Protein AF-A0A8T2TTD5-F1 (afdb_monomer)

Structure (mmCIF, N/CA/C/O backbone):
data_AF-A0A8T2TTD5-F1
#
_entry.id   AF-A0A8T2TTD5-F1
#
loop_
_atom_site.group_PDB
_atom_site.id
_atom_site.type_symbol
_atom_site.label_atom_id
_atom_site.label_alt_id
_atom_site.label_comp_id
_atom_site.label_asym_id
_atom_site.label_entity_id
_atom_site.label_seq_id
_atom_site.pdbx_PDB_ins_code
_atom_site.Cartn_x
_atom_site.Cartn_y
_atom_site.Cartn_z
_atom_site.occupancy
_atom_site.B_iso_or_equiv
_atom_site.auth_seq_id
_atom_site.auth_comp_id
_atom_site.auth_asym_id
_atom_site.auth_atom_id
_atom_site.pdbx_PDB_model_num
ATOM 1 N N . MET A 1 1 ? 26.664 23.838 -55.004 1.00 58.12 1 MET A N 1
ATOM 2 C CA . MET A 1 1 ? 27.046 22.786 -54.034 1.00 58.12 1 MET A CA 1
ATOM 3 C C . MET A 1 1 ? 27.111 23.307 -52.594 1.00 58.12 1 MET A C 1
ATOM 5 O O . MET A 1 1 ? 26.442 22.737 -51.748 1.00 58.12 1 MET A O 1
ATOM 9 N N . GLN A 1 2 ? 27.776 24.437 -52.315 1.00 71.19 2 GLN A N 1
ATOM 10 C CA . GLN A 1 2 ? 27.990 24.956 -50.945 1.00 71.19 2 GLN A CA 1
ATOM 11 C C . GLN A 1 2 ? 26.720 25.299 -50.128 1.00 71.19 2 GLN A C 1
ATOM 13 O O . GLN A 1 2 ? 26.685 25.076 -48.923 1.00 71.19 2 GLN A O 1
ATOM 18 N N . LEU A 1 3 ? 25.645 25.805 -50.747 1.00 80.19 3 LEU A N 1
ATOM 19 C CA . LEU A 1 3 ? 24.421 26.180 -50.008 1.00 80.19 3 LEU A CA 1
ATOM 20 C C . LEU A 1 3 ? 23.662 24.982 -49.413 1.00 80.19 3 LEU A C 1
ATOM 22 O O . LEU A 1 3 ? 22.964 25.129 -48.408 1.00 80.19 3 LEU A O 1
ATOM 26 N N . GLN A 1 4 ? 23.786 23.804 -50.024 1.00 81.81 4 GLN A N 1
ATOM 27 C CA . GLN A 1 4 ? 23.085 22.603 -49.576 1.00 81.81 4 GLN A CA 1
ATOM 28 C C . GLN A 1 4 ? 23.794 21.981 -48.367 1.00 81.81 4 GLN A C 1
ATOM 30 O O . GLN A 1 4 ? 23.149 21.698 -47.362 1.00 81.81 4 GLN A O 1
ATOM 35 N N . GLU A 1 5 ? 25.128 21.948 -48.394 1.00 86.44 5 GLU A N 1
ATOM 36 C CA . GLU A 1 5 ? 25.964 21.547 -47.254 1.00 86.44 5 GLU A CA 1
ATOM 37 C C . GLU A 1 5 ? 25.763 22.449 -46.028 1.00 86.44 5 GLU A C 1
ATOM 39 O O . GLU A 1 5 ? 25.754 21.972 -44.890 1.00 86.44 5 GLU A O 1
ATOM 44 N N . ILE A 1 6 ? 25.561 23.754 -46.242 1.00 86.69 6 ILE A N 1
ATOM 45 C CA . ILE A 1 6 ? 25.253 24.697 -45.158 1.00 86.69 6 ILE A CA 1
ATOM 46 C C . ILE A 1 6 ? 23.883 24.377 -44.542 1.00 86.69 6 ILE A C 1
ATOM 48 O O . ILE A 1 6 ? 23.751 24.343 -43.318 1.00 86.69 6 ILE A O 1
ATOM 52 N N . ARG A 1 7 ? 22.865 24.083 -45.361 1.00 86.06 7 ARG A N 1
ATOM 53 C CA . ARG A 1 7 ? 21.519 23.726 -44.879 1.00 86.06 7 ARG A CA 1
ATOM 54 C C . ARG A 1 7 ? 21.519 22.413 -44.093 1.00 86.06 7 ARG A C 1
ATOM 56 O O . ARG A 1 7 ? 20.877 22.336 -43.042 1.00 86.06 7 ARG A O 1
ATOM 63 N N . ASP A 1 8 ? 22.267 21.419 -44.556 1.00 88.12 8 ASP A N 1
ATOM 64 C CA . ASP A 1 8 ? 22.377 20.122 -43.888 1.00 88.12 8 ASP A CA 1
ATOM 65 C C . ASP A 1 8 ? 23.143 20.232 -42.563 1.00 88.12 8 ASP A C 1
ATOM 67 O O . ASP A 1 8 ? 22.719 19.666 -41.551 1.00 88.12 8 ASP A O 1
ATOM 71 N N . ASN A 1 9 ? 24.191 21.062 -42.510 1.00 90.25 9 ASN A N 1
ATOM 72 C CA . ASN A 1 9 ? 24.877 21.392 -41.259 1.00 90.25 9 ASN A CA 1
ATOM 73 C C . ASN A 1 9 ? 23.958 22.099 -40.255 1.00 90.25 9 ASN A C 1
ATOM 75 O O . ASN A 1 9 ? 23.971 21.762 -39.070 1.00 90.25 9 ASN A O 1
ATOM 79 N N . ILE A 1 10 ? 23.132 23.048 -40.707 1.00 89.00 10 ILE A N 1
ATOM 80 C CA . ILE A 1 10 ? 22.156 23.730 -39.843 1.00 89.00 10 ILE A CA 1
ATOM 81 C C . ILE A 1 10 ? 21.144 22.721 -39.282 1.00 89.00 10 ILE A C 1
ATOM 83 O O . ILE A 1 10 ? 20.873 22.720 -38.080 1.00 89.00 10 ILE A O 1
ATOM 87 N N . LYS A 1 11 ? 20.621 21.818 -40.121 1.00 84.69 11 LYS A N 1
ATOM 88 C CA . LYS A 1 11 ? 19.654 20.793 -39.701 1.00 84.69 11 LYS A CA 1
ATOM 89 C C . LYS A 1 11 ? 20.267 19.794 -38.712 1.00 84.69 11 LYS A C 1
ATOM 91 O O . LYS A 1 11 ? 19.643 19.486 -37.698 1.00 84.69 11 LYS A O 1
ATOM 96 N N . SER A 1 12 ? 21.500 19.355 -38.963 1.00 88.44 12 SER A N 1
ATOM 97 C CA . SER A 1 12 ? 22.263 18.476 -38.068 1.00 88.44 12 SER A CA 1
ATOM 98 C C . SER A 1 12 ? 22.502 19.125 -36.699 1.00 88.44 12 SER A C 1
ATOM 100 O O . SER A 1 12 ? 22.202 18.532 -35.661 1.00 88.44 12 SER A O 1
ATOM 102 N N . ARG A 1 13 ? 22.937 20.393 -36.676 1.00 88.44 13 ARG A N 1
ATOM 103 C CA . ARG A 1 13 ? 23.145 21.147 -35.428 1.00 88.44 13 ARG A CA 1
ATOM 104 C C . ARG A 1 13 ? 21.848 21.353 -34.653 1.00 88.44 13 ARG A C 1
ATOM 106 O O . ARG A 1 13 ? 21.852 21.212 -33.435 1.00 88.44 13 ARG A O 1
ATOM 113 N N . ARG A 1 14 ? 20.730 21.610 -35.339 1.00 79.94 14 ARG A N 1
ATOM 114 C CA . ARG A 1 14 ? 19.413 21.736 -34.698 1.00 79.94 14 ARG A CA 1
ATOM 115 C C . ARG A 1 14 ? 18.964 20.427 -34.043 1.00 79.94 14 ARG A C 1
ATOM 117 O O . ARG A 1 14 ? 18.503 20.457 -32.907 1.00 79.94 14 ARG A O 1
ATOM 124 N N . ASN A 1 15 ? 19.157 19.287 -34.710 1.00 80.44 15 ASN A N 1
ATOM 125 C CA . ASN A 1 15 ? 18.875 17.973 -34.120 1.00 80.44 15 ASN A CA 1
ATOM 126 C C . ASN A 1 15 ? 19.772 17.677 -32.914 1.00 80.44 15 ASN A C 1
ATOM 128 O O . ASN A 1 15 ? 19.295 17.146 -31.916 1.00 80.44 15 ASN A O 1
ATOM 132 N N . LYS A 1 16 ? 21.055 18.054 -32.974 1.00 86.38 16 LYS A N 1
ATOM 133 C CA . LYS A 1 16 ? 21.976 17.887 -31.844 1.00 86.38 16 LYS A CA 1
ATOM 134 C C . LYS A 1 16 ? 21.561 18.734 -30.638 1.00 86.38 16 LYS A C 1
ATOM 136 O O . LYS A 1 16 ? 21.567 18.228 -29.525 1.00 86.38 16 LYS A O 1
ATOM 141 N N . ILE A 1 17 ? 21.164 19.990 -30.854 1.00 85.19 17 ILE A N 1
ATOM 142 C CA . ILE A 1 17 ? 20.646 20.859 -29.784 1.00 85.19 17 ILE A CA 1
ATOM 143 C C . ILE A 1 17 ? 19.376 20.260 -29.180 1.00 85.19 17 ILE A C 1
ATOM 145 O O . ILE A 1 17 ? 19.252 20.216 -27.964 1.00 85.19 17 ILE A O 1
ATOM 149 N N . PHE A 1 18 ? 18.462 19.755 -30.010 1.00 86.50 18 PHE A N 1
ATOM 150 C CA . PHE A 1 18 ? 17.244 19.108 -29.528 1.00 86.50 18 PHE A CA 1
ATOM 151 C C . PHE A 1 18 ? 17.550 17.887 -28.649 1.00 86.50 18 PHE A C 1
ATOM 153 O O . PHE A 1 18 ? 17.016 17.778 -27.550 1.00 86.50 18 PHE A O 1
ATOM 160 N N . LEU A 1 19 ? 18.461 17.014 -29.090 1.00 84.19 19 LEU A N 1
ATOM 161 C CA . LEU A 1 19 ? 18.892 15.851 -28.310 1.00 84.19 19 LEU A CA 1
ATOM 162 C C . LEU A 1 19 ? 19.528 16.256 -26.975 1.00 84.19 19 LEU A C 1
ATOM 164 O O . LEU A 1 19 ? 19.190 15.681 -25.948 1.00 84.19 19 LEU A O 1
ATOM 168 N N . LEU A 1 20 ? 20.393 17.273 -26.976 1.00 80.88 20 LEU A N 1
ATOM 169 C CA . LEU A 1 20 ? 21.026 17.776 -25.753 1.00 80.88 20 LEU A CA 1
ATOM 170 C C . LEU A 1 20 ? 20.013 18.430 -24.799 1.00 80.88 20 LEU A C 1
ATOM 172 O O . LEU A 1 20 ? 20.108 18.254 -23.589 1.00 80.88 20 LEU A O 1
ATOM 176 N N . MET A 1 21 ? 19.020 19.153 -25.321 1.00 70.12 21 MET A N 1
ATOM 177 C CA . MET A 1 21 ? 17.935 19.730 -24.516 1.00 70.12 21 MET A CA 1
ATOM 178 C C . MET A 1 21 ? 17.066 18.643 -23.873 1.00 70.12 21 MET A C 1
ATOM 180 O O . MET A 1 21 ? 16.704 18.751 -22.701 1.00 70.12 21 MET A O 1
ATOM 184 N N . GLU A 1 22 ? 16.773 17.576 -24.614 1.00 79.62 22 GLU A N 1
ATOM 185 C CA . GLU A 1 22 ? 16.025 16.423 -24.111 1.00 79.62 22 GLU A CA 1
ATOM 186 C C . GLU A 1 22 ? 16.832 15.627 -23.068 1.00 79.62 22 GLU A C 1
ATOM 188 O O . GLU A 1 22 ? 16.289 15.155 -22.068 1.00 79.62 22 GLU A O 1
ATOM 193 N N . GLU A 1 23 ? 18.150 15.531 -23.240 1.00 86.50 23 GLU A N 1
ATOM 194 C CA . GLU A 1 23 ? 19.053 14.914 -22.266 1.00 86.50 23 GLU A CA 1
ATOM 195 C C . GLU A 1 23 ? 19.124 15.722 -20.961 1.00 86.50 23 GLU A C 1
ATOM 197 O O . GLU A 1 23 ? 18.966 15.158 -19.878 1.00 86.50 23 GLU A O 1
ATOM 202 N N . VAL A 1 24 ? 19.246 17.053 -21.040 1.00 80.38 24 VAL A N 1
ATOM 203 C CA . VAL A 1 24 ? 19.190 17.943 -19.864 1.00 80.38 24 VAL A CA 1
ATOM 204 C C . VAL A 1 24 ? 17.847 17.827 -19.148 1.00 80.38 24 VAL A C 1
ATOM 206 O O . VAL A 1 24 ? 17.798 17.810 -17.916 1.00 80.38 24 VAL A O 1
ATOM 209 N N . ARG A 1 25 ? 16.749 17.702 -19.898 1.00 78.12 25 ARG A N 1
ATOM 210 C CA . ARG A 1 25 ? 15.429 17.454 -19.319 1.00 78.12 25 ARG A CA 1
ATOM 211 C C . ARG A 1 25 ? 15.394 16.136 -18.543 1.00 78.12 25 ARG A C 1
ATOM 213 O O . ARG A 1 25 ? 14.952 16.133 -17.394 1.00 78.12 25 ARG A O 1
ATOM 220 N N . ARG A 1 26 ? 15.893 15.037 -19.123 1.00 82.62 26 ARG A N 1
ATOM 221 C CA . ARG A 1 26 ? 15.989 13.735 -18.434 1.00 82.62 26 ARG A CA 1
ATOM 222 C C . ARG A 1 26 ? 16.841 13.818 -17.172 1.00 82.62 26 ARG A C 1
ATOM 224 O O . ARG A 1 26 ? 16.418 13.325 -16.131 1.00 82.62 26 ARG A O 1
ATOM 231 N N . LEU A 1 27 ? 17.994 14.481 -17.240 1.00 78.88 27 LEU A N 1
ATOM 232 C CA . LEU A 1 27 ? 18.883 14.669 -16.091 1.00 78.88 27 LEU A CA 1
ATOM 233 C C . LEU A 1 27 ? 18.227 15.500 -14.984 1.00 78.88 27 LEU A C 1
ATOM 235 O O . LEU A 1 27 ? 18.377 15.172 -13.813 1.00 78.88 27 LEU A O 1
ATOM 239 N N . ARG A 1 28 ? 17.440 16.528 -15.322 1.00 73.25 28 ARG A N 1
ATOM 240 C CA . ARG A 1 28 ? 16.692 17.325 -14.336 1.00 73.25 28 ARG A CA 1
ATOM 241 C C . ARG A 1 28 ? 15.604 16.505 -13.639 1.00 73.25 28 ARG A C 1
ATOM 243 O O . ARG A 1 28 ? 15.405 16.658 -12.436 1.00 73.25 28 ARG A O 1
ATOM 250 N N . ILE A 1 29 ? 14.925 15.621 -14.370 1.00 71.38 29 ILE A N 1
ATOM 251 C CA . ILE A 1 29 ? 13.958 14.681 -13.785 1.00 71.38 29 ILE A CA 1
ATOM 252 C C . ILE A 1 29 ? 14.684 13.702 -12.854 1.00 71.38 29 ILE A C 1
ATOM 254 O O . ILE A 1 29 ? 14.263 13.526 -11.715 1.00 71.38 29 ILE A O 1
ATOM 258 N N . GLN A 1 30 ? 15.814 13.135 -13.288 1.00 76.00 30 GLN A N 1
ATOM 259 C CA . GLN A 1 30 ? 16.641 12.260 -12.450 1.00 76.00 30 GLN A CA 1
ATOM 260 C C . GLN A 1 30 ? 17.160 12.974 -11.200 1.00 76.00 30 GLN A C 1
ATOM 262 O O . GLN A 1 30 ? 17.152 12.388 -10.125 1.00 76.00 30 GLN A O 1
ATOM 267 N N . GLN A 1 31 ? 17.557 14.242 -11.311 1.00 76.62 31 GLN A N 1
ATOM 268 C CA . GLN A 1 31 ? 17.989 15.048 -10.175 1.00 76.62 31 GLN A CA 1
ATOM 269 C C . GLN A 1 31 ? 16.842 15.268 -9.186 1.00 76.62 31 GLN A C 1
ATOM 271 O O . GLN A 1 31 ? 17.042 15.063 -7.999 1.00 76.62 31 GLN A O 1
ATOM 276 N N . ARG A 1 32 ? 15.632 15.613 -9.650 1.00 70.31 32 ARG A N 1
ATOM 277 C CA . ARG A 1 32 ? 14.456 15.777 -8.774 1.00 70.31 32 ARG A CA 1
ATOM 278 C C . ARG A 1 32 ? 14.065 14.473 -8.077 1.00 70.31 32 ARG A C 1
ATOM 280 O O . ARG A 1 32 ? 13.755 14.496 -6.891 1.00 70.31 32 ARG A O 1
ATOM 287 N N . LEU A 1 33 ? 14.098 13.350 -8.795 1.00 72.19 33 LEU A N 1
ATOM 288 C CA . LEU A 1 33 ? 13.832 12.032 -8.214 1.00 72.19 33 LEU A CA 1
ATOM 289 C C . LEU A 1 33 ? 14.891 11.672 -7.169 1.00 72.19 33 LEU A C 1
ATOM 291 O O . LEU A 1 33 ? 14.537 11.314 -6.053 1.00 72.19 33 LEU A O 1
ATOM 295 N N . LYS A 1 34 ? 16.173 11.866 -7.489 1.00 75.38 34 LYS A N 1
ATOM 296 C CA . LYS A 1 34 ? 17.283 11.555 -6.587 1.00 75.38 34 LYS A CA 1
ATOM 297 C C . LYS A 1 34 ? 17.349 12.483 -5.372 1.00 75.38 34 LYS A C 1
ATOM 299 O O . LYS A 1 34 ? 17.663 12.015 -4.288 1.00 75.38 34 LYS A O 1
ATOM 304 N N . SER A 1 35 ? 17.030 13.770 -5.521 1.00 67.50 35 SER A N 1
ATOM 305 C CA . SER A 1 35 ? 16.915 14.710 -4.397 1.00 67.50 35 SER A CA 1
ATOM 306 C C . SER A 1 35 ? 15.778 14.317 -3.459 1.00 67.50 35 SER A C 1
ATOM 308 O O . SER A 1 35 ? 15.969 14.336 -2.252 1.00 67.50 35 SER A O 1
ATOM 310 N N . ARG A 1 36 ? 14.637 13.874 -4.003 1.00 65.56 36 ARG A N 1
ATOM 311 C CA . ARG A 1 36 ? 13.521 13.357 -3.201 1.00 65.56 36 ARG A CA 1
ATOM 312 C C . ARG A 1 36 ? 13.869 12.034 -2.513 1.00 65.56 36 ARG A C 1
ATOM 314 O O . ARG A 1 36 ? 13.507 11.840 -1.365 1.00 65.56 36 ARG A O 1
ATOM 321 N N . GLU A 1 37 ? 14.600 11.144 -3.182 1.00 62.81 37 GLU A N 1
ATOM 322 C CA . GLU A 1 37 ? 15.150 9.925 -2.569 1.00 62.81 37 GLU A CA 1
ATOM 323 C C . GLU A 1 37 ? 16.185 10.238 -1.478 1.00 62.81 37 GLU A C 1
ATOM 325 O O . GLU A 1 37 ? 16.261 9.509 -0.498 1.00 62.81 37 GLU A O 1
ATOM 330 N N . GLN A 1 38 ? 16.975 11.308 -1.620 1.00 52.62 38 GLN A N 1
ATOM 331 C CA . GLN A 1 38 ? 17.925 11.763 -0.597 1.00 52.62 38 GLN A CA 1
ATOM 332 C C . GLN A 1 38 ? 17.239 12.418 0.603 1.00 52.62 38 GLN A C 1
ATOM 334 O O . GLN A 1 38 ? 17.691 12.217 1.723 1.00 52.62 38 GLN A O 1
ATOM 339 N N . GLU A 1 39 ? 16.150 13.159 0.391 1.00 53.75 39 GLU A N 1
ATOM 340 C CA . GLU A 1 39 ? 15.300 13.654 1.481 1.00 53.75 39 GLU A CA 1
ATOM 341 C C . GLU A 1 39 ? 14.649 12.497 2.248 1.00 53.75 39 GLU A C 1
ATOM 343 O O . GLU A 1 39 ? 14.606 12.542 3.468 1.00 53.75 39 GLU A O 1
ATOM 348 N N . ILE A 1 40 ? 14.233 11.432 1.553 1.00 52.72 40 ILE A N 1
ATOM 349 C CA . ILE A 1 40 ? 13.680 10.220 2.179 1.00 52.72 40 ILE A CA 1
ATOM 350 C C . ILE A 1 40 ? 14.776 9.407 2.896 1.00 52.72 40 ILE A C 1
ATOM 352 O O . ILE A 1 40 ? 14.547 8.901 3.984 1.00 52.72 40 ILE A O 1
ATOM 356 N N . LYS A 1 41 ? 15.990 9.313 2.335 1.00 45.16 41 LYS A N 1
ATOM 357 C CA . LYS A 1 41 ? 17.115 8.589 2.959 1.00 45.16 41 LYS A CA 1
ATOM 358 C C . LYS A 1 41 ? 17.688 9.255 4.207 1.00 45.16 41 LYS A C 1
ATOM 360 O O . LYS A 1 41 ? 18.274 8.560 5.019 1.00 45.16 41 LYS A O 1
ATOM 365 N N . ASN A 1 42 ? 17.557 10.571 4.358 1.00 41.09 42 ASN A N 1
ATOM 366 C CA . ASN A 1 42 ? 18.046 11.250 5.561 1.00 41.09 42 ASN A CA 1
ATOM 367 C C . ASN A 1 42 ? 17.125 11.047 6.783 1.00 41.09 42 ASN A C 1
ATOM 369 O O . ASN A 1 42 ? 17.551 11.385 7.885 1.00 41.09 42 ASN A O 1
ATOM 373 N N . ASP A 1 43 ? 15.910 10.511 6.596 1.00 40.66 43 ASP A N 1
ATOM 374 C CA . ASP A 1 43 ? 14.973 10.176 7.683 1.00 40.66 43 ASP A CA 1
ATOM 375 C C . ASP A 1 43 ? 14.945 8.672 8.030 1.00 40.66 43 ASP A C 1
ATOM 377 O O . ASP A 1 43 ? 14.516 8.325 9.126 1.00 40.66 43 ASP A O 1
ATOM 381 N N . ASP A 1 44 ? 15.451 7.789 7.161 1.00 38.91 44 ASP A N 1
ATOM 382 C CA . ASP A 1 44 ? 15.392 6.329 7.330 1.00 38.91 44 ASP A CA 1
ATOM 383 C C . ASP A 1 44 ? 16.735 5.667 6.947 1.00 38.91 44 ASP A C 1
ATOM 385 O O . ASP A 1 44 ? 16.871 5.037 5.894 1.00 38.91 44 ASP A O 1
ATOM 389 N N . ASP A 1 45 ? 17.752 5.799 7.803 1.00 35.34 45 ASP A N 1
ATOM 390 C CA . ASP A 1 45 ? 18.891 4.871 7.810 1.00 35.34 45 ASP A CA 1
ATOM 391 C C . ASP A 1 45 ? 18.487 3.619 8.610 1.00 35.34 45 ASP A C 1
ATOM 393 O O . ASP A 1 45 ? 18.732 3.529 9.810 1.00 35.34 45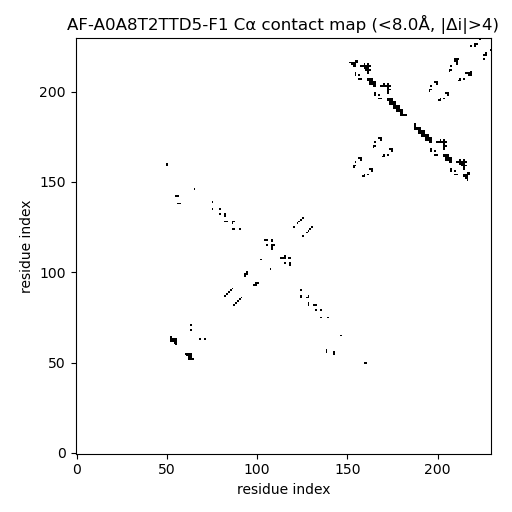 ASP A O 1
ATOM 397 N N . ASP A 1 46 ? 17.791 2.691 7.951 1.00 34.59 46 ASP A N 1
ATOM 398 C CA . ASP A 1 46 ? 18.091 1.253 7.979 1.00 34.59 46 ASP A CA 1
ATOM 399 C C . ASP A 1 46 ? 17.104 0.468 7.088 1.00 34.59 46 ASP A C 1
ATOM 401 O O . ASP A 1 46 ? 15.891 0.662 7.112 1.00 34.59 46 ASP A O 1
ATOM 405 N N . ASP A 1 47 ? 17.683 -0.485 6.359 1.00 33.22 47 ASP A N 1
ATOM 406 C CA . ASP A 1 47 ? 17.090 -1.604 5.617 1.00 33.22 47 ASP A CA 1
ATOM 407 C C . ASP A 1 47 ? 16.908 -1.473 4.088 1.00 33.22 47 ASP A C 1
ATOM 409 O O . ASP A 1 47 ? 16.049 -0.793 3.518 1.00 33.22 47 ASP A O 1
ATOM 413 N N . GLU A 1 48 ? 17.777 -2.211 3.396 1.00 38.47 48 GLU A N 1
ATOM 414 C CA . GLU A 1 48 ? 17.785 -2.417 1.960 1.00 38.47 48 GLU A CA 1
ATOM 415 C C . GLU A 1 48 ? 16.767 -3.503 1.578 1.00 38.47 48 GLU A C 1
ATOM 417 O O . GLU A 1 48 ? 16.820 -4.622 2.073 1.00 38.47 48 GLU A O 1
ATOM 422 N N . ASN A 1 49 ? 15.944 -3.230 0.562 1.00 44.59 49 ASN A N 1
ATOM 423 C CA . ASN A 1 49 ? 15.028 -4.183 -0.081 1.00 44.59 49 ASN A CA 1
ATOM 424 C C . ASN A 1 49 ? 13.808 -4.625 0.737 1.00 44.59 49 ASN A C 1
ATOM 426 O O . ASN A 1 49 ? 13.611 -5.815 0.939 1.00 44.59 49 ASN A O 1
ATOM 430 N N . GLU A 1 50 ? 12.855 -3.730 0.970 1.00 37.56 50 GLU A N 1
ATOM 431 C CA . GLU A 1 50 ? 11.452 -4.089 0.767 1.00 37.56 50 GLU A CA 1
ATOM 432 C C . GLU A 1 50 ? 10.587 -2.842 0.597 1.00 37.56 50 GLU A C 1
ATOM 434 O O . GLU A 1 50 ? 10.976 -1.726 0.916 1.00 37.56 50 GLU A O 1
ATOM 439 N N . MET A 1 51 ? 9.447 -3.058 -0.051 1.00 43.16 51 MET A N 1
ATOM 440 C CA . MET A 1 51 ? 8.322 -2.142 -0.246 1.00 43.16 51 MET A CA 1
ATOM 441 C C . MET A 1 51 ? 8.234 -1.030 0.823 1.00 43.16 51 MET A C 1
ATOM 443 O O . MET A 1 51 ? 8.311 -1.376 1.997 1.00 43.16 51 MET A O 1
ATOM 447 N N . PRO A 1 52 ? 7.964 0.249 0.472 1.00 43.97 52 PRO A N 1
ATOM 448 C CA . PRO A 1 52 ? 7.736 1.284 1.481 1.00 43.97 52 PRO A CA 1
ATOM 449 C C . PRO A 1 52 ? 6.626 0.821 2.431 1.00 43.97 52 PRO A C 1
ATOM 451 O O . PRO A 1 52 ? 5.470 0.645 2.026 1.00 43.97 52 PRO A O 1
ATOM 454 N N . SER A 1 53 ? 7.025 0.531 3.664 1.00 42.28 53 SER A N 1
ATOM 455 C CA . SER A 1 53 ? 6.176 0.106 4.760 1.00 42.28 53 SER A CA 1
ATOM 456 C C . SER A 1 53 ? 5.493 1.352 5.310 1.00 42.28 53 SER A C 1
ATOM 458 O O . SER A 1 53 ? 6.131 2.338 5.663 1.00 42.28 53 SER A O 1
ATOM 460 N N . PHE A 1 54 ? 4.162 1.352 5.319 1.00 53.69 54 PHE A N 1
ATOM 461 C CA . PHE A 1 54 ? 3.420 2.469 5.891 1.00 53.69 54 PHE A CA 1
ATOM 462 C C . PHE A 1 54 ? 3.408 2.295 7.408 1.00 53.69 54 PHE A C 1
ATOM 464 O O . PHE A 1 54 ? 2.985 1.227 7.873 1.00 53.69 54 PHE A O 1
ATOM 471 N N . PRO A 1 55 ? 3.849 3.300 8.186 1.00 52.03 55 PRO A N 1
ATOM 472 C CA . PRO A 1 55 ? 3.681 3.258 9.626 1.00 52.03 55 PRO A CA 1
ATOM 473 C C . PRO A 1 55 ? 2.178 3.254 9.925 1.00 52.03 55 PRO A C 1
ATOM 475 O O . PRO A 1 55 ? 1.422 4.078 9.403 1.00 52.03 55 PRO A O 1
ATOM 478 N N . SER A 1 56 ? 1.724 2.287 10.720 1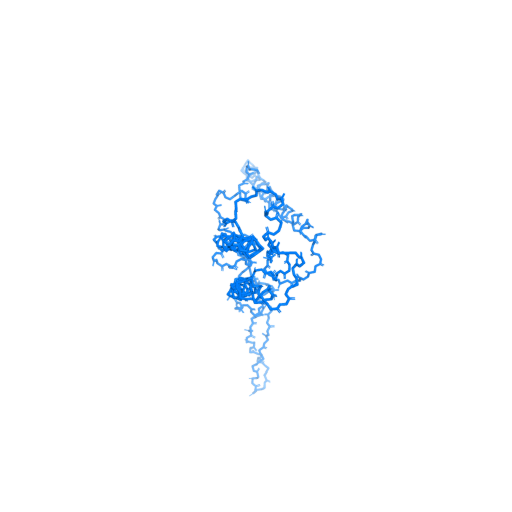.00 51.94 56 SER A N 1
ATOM 479 C CA . SER A 1 56 ? 0.354 2.274 11.228 1.00 51.94 56 SER A CA 1
ATOM 480 C C . SER A 1 56 ? 0.126 3.510 12.094 1.00 51.94 56 SER A C 1
ATOM 482 O O . SER A 1 56 ? 0.996 3.897 12.874 1.00 51.94 56 SER A O 1
ATOM 484 N N . PHE A 1 57 ? -1.058 4.114 12.004 1.00 53.62 57 PHE A N 1
ATOM 485 C CA . PHE A 1 57 ? -1.406 5.273 12.837 1.00 53.62 57 PHE A CA 1
ATOM 486 C C . PHE A 1 57 ? -1.633 4.885 14.304 1.00 53.62 57 PHE A C 1
ATOM 488 O O . PHE A 1 57 ? -1.709 5.749 15.177 1.00 53.62 57 PHE A O 1
ATOM 495 N N . ILE A 1 58 ? -1.733 3.583 14.580 1.00 56.53 58 ILE A N 1
ATOM 496 C CA . ILE A 1 58 ? -1.845 3.046 15.928 1.00 56.53 58 ILE A CA 1
ATOM 497 C C . ILE A 1 58 ? -0.434 2.840 16.503 1.00 56.53 58 ILE A C 1
ATOM 499 O O . ILE A 1 58 ? 0.339 2.056 15.941 1.00 56.53 58 ILE A O 1
ATOM 503 N N . PRO A 1 59 ? -0.080 3.502 17.620 1.00 48.66 59 PRO A N 1
ATOM 504 C CA . PRO A 1 59 ? 1.178 3.228 18.305 1.00 48.66 59 PRO A CA 1
ATOM 505 C C . PRO A 1 59 ? 1.218 1.745 18.717 1.00 48.66 59 PRO A C 1
ATOM 507 O O . PRO A 1 59 ? 0.218 1.232 19.212 1.00 48.66 59 PRO A O 1
ATOM 510 N N . PHE A 1 60 ? 2.365 1.080 18.517 1.00 50.25 60 PHE A N 1
ATOM 511 C CA . PHE A 1 60 ? 2.665 -0.346 18.790 1.00 50.25 60 PHE A CA 1
ATOM 512 C C . PHE A 1 60 ? 2.308 -1.425 17.748 1.00 50.25 60 PHE A C 1
ATOM 514 O O . PHE A 1 60 ? 2.665 -2.583 17.981 1.00 50.25 60 PHE A O 1
ATOM 521 N N . LEU A 1 61 ? 1.681 -1.126 16.606 1.00 53.81 61 LEU A N 1
ATOM 522 C CA . LEU A 1 61 ? 1.399 -2.169 15.602 1.00 53.81 61 LEU A CA 1
ATOM 523 C C . LEU A 1 61 ? 2.497 -2.293 14.524 1.00 53.81 61 LEU A C 1
ATOM 525 O O . LEU A 1 61 ? 3.093 -1.291 14.131 1.00 53.81 61 LEU A O 1
ATOM 529 N N . PRO A 1 62 ? 2.808 -3.527 14.067 1.00 53.28 62 PRO A N 1
ATOM 530 C CA . PRO A 1 62 ? 3.785 -3.761 13.010 1.00 53.28 62 PRO A CA 1
ATOM 531 C C . PRO A 1 62 ? 3.314 -3.172 11.671 1.00 53.28 62 PRO A C 1
ATOM 533 O O . PRO A 1 62 ? 2.104 -3.087 11.430 1.00 53.28 62 PRO A O 1
ATOM 536 N N . PRO A 1 63 ? 4.252 -2.806 10.778 1.00 54.81 63 PRO A N 1
ATOM 537 C CA . PRO A 1 63 ? 3.936 -2.165 9.508 1.00 54.81 63 PRO A CA 1
ATOM 538 C C . PRO A 1 63 ? 2.953 -2.999 8.679 1.00 54.81 63 PRO A C 1
ATOM 540 O O . PRO A 1 63 ? 3.130 -4.208 8.480 1.00 54.81 63 PRO A O 1
ATOM 543 N N . LEU A 1 64 ? 1.897 -2.341 8.190 1.00 55.16 64 LEU A N 1
ATOM 544 C CA . LEU A 1 64 ? 0.864 -2.991 7.390 1.00 55.16 64 LEU A CA 1
ATOM 545 C C . LEU A 1 64 ? 1.439 -3.406 6.030 1.00 55.16 64 LEU A C 1
ATOM 547 O O . LEU A 1 64 ? 1.751 -2.578 5.175 1.00 55.16 64 LEU A O 1
ATOM 551 N N . SER A 1 65 ? 1.504 -4.716 5.810 1.00 56.44 65 SER A N 1
ATOM 552 C CA . SER A 1 65 ? 1.772 -5.343 4.520 1.00 56.44 65 SER A CA 1
ATOM 553 C C . SER A 1 65 ? 0.506 -6.052 4.040 1.00 56.44 65 SER A C 1
ATOM 555 O O . SER A 1 65 ? -0.277 -6.580 4.832 1.00 56.44 65 SER A O 1
ATOM 557 N N . THR A 1 66 ? 0.298 -6.123 2.724 1.00 57.28 66 THR A N 1
ATOM 558 C CA . THR A 1 66 ? -0.831 -6.860 2.125 1.00 57.28 66 THR A CA 1
ATOM 559 C C . THR A 1 66 ? -0.844 -8.339 2.536 1.00 57.28 66 THR A C 1
ATOM 561 O O . THR A 1 66 ? -1.899 -8.966 2.544 1.00 57.28 66 THR A O 1
ATOM 564 N N . ALA A 1 67 ? 0.309 -8.892 2.931 1.00 63.03 67 ALA A N 1
ATOM 565 C CA . ALA A 1 67 ? 0.418 -10.251 3.460 1.00 63.03 67 ALA A CA 1
ATOM 566 C C . ALA A 1 67 ? -0.038 -10.379 4.930 1.00 63.03 67 ALA A C 1
ATOM 568 O O . ALA A 1 67 ? -0.507 -11.442 5.335 1.00 63.03 67 ALA A O 1
ATOM 569 N N . THR A 1 68 ? 0.056 -9.310 5.726 1.00 66.56 68 THR A N 1
ATOM 570 C CA . THR A 1 68 ? -0.217 -9.317 7.176 1.00 66.56 68 THR A CA 1
ATOM 571 C C . THR A 1 68 ? -1.581 -8.731 7.547 1.00 66.56 68 THR A C 1
ATOM 573 O O . THR A 1 68 ? -1.991 -8.814 8.703 1.00 66.56 68 THR A O 1
ATOM 576 N N . LEU A 1 69 ? -2.359 -8.236 6.576 1.00 71.75 69 LEU A N 1
ATOM 577 C CA . LEU A 1 69 ? -3.684 -7.640 6.805 1.00 71.75 69 LEU A CA 1
ATOM 578 C C . LEU A 1 69 ? -4.660 -8.584 7.529 1.00 71.75 69 LEU A C 1
ATOM 580 O O . LEU A 1 69 ? -5.438 -8.160 8.383 1.00 71.75 69 LEU A O 1
ATOM 584 N N . ARG A 1 70 ? -4.596 -9.889 7.236 1.00 76.00 70 ARG A N 1
ATOM 585 C CA . ARG A 1 70 ? -5.431 -10.890 7.918 1.00 76.00 70 ARG A CA 1
ATOM 586 C C . ARG A 1 70 ? -5.036 -11.063 9.387 1.00 76.00 70 ARG A C 1
ATOM 588 O O . ARG A 1 70 ? -5.920 -11.182 10.229 1.00 76.00 70 ARG A O 1
ATOM 595 N N . GLN A 1 71 ? -3.737 -11.053 9.690 1.00 76.38 71 GLN A N 1
ATOM 596 C CA . GLN A 1 71 ? -3.225 -11.135 11.064 1.00 76.38 71 GLN A CA 1
ATOM 597 C C . GLN A 1 71 ? -3.577 -9.872 11.858 1.00 76.38 71 GLN A C 1
ATOM 599 O O . GLN A 1 71 ? -3.997 -9.954 13.012 1.00 76.38 71 GLN A O 1
ATOM 604 N N . TYR A 1 72 ? -3.501 -8.716 11.204 1.00 76.62 72 TYR A N 1
ATOM 605 C 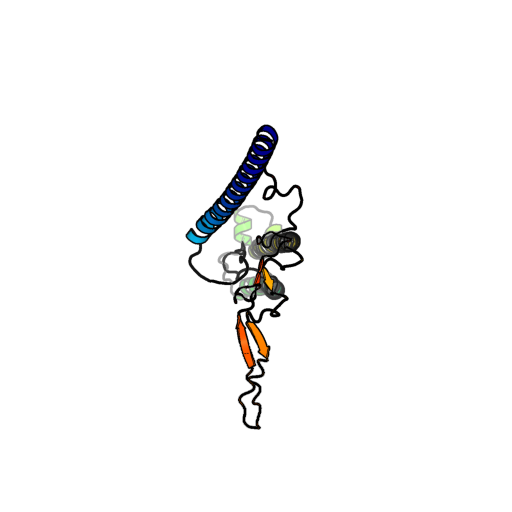CA . TYR A 1 72 ? -3.913 -7.439 11.767 1.00 76.62 72 TYR A CA 1
ATOM 606 C C . TYR A 1 72 ? -5.399 -7.439 12.167 1.00 76.62 72 TYR A C 1
ATOM 608 O O . TYR A 1 72 ? -5.734 -7.144 13.313 1.00 76.62 72 TYR A O 1
ATOM 616 N N . TYR A 1 73 ? -6.289 -7.895 11.273 1.00 80.69 73 TYR A N 1
ATOM 617 C CA . TYR A 1 73 ? -7.719 -8.046 11.573 1.00 80.69 73 TYR A CA 1
ATOM 618 C C . TYR A 1 73 ? -7.958 -8.954 12.786 1.00 80.69 73 TYR A C 1
ATOM 620 O O . TYR A 1 73 ? -8.738 -8.614 13.676 1.00 80.69 73 TYR A O 1
ATOM 628 N N . THR A 1 74 ? -7.270 -10.100 12.845 1.00 84.25 74 THR A N 1
ATOM 629 C CA . THR A 1 74 ? -7.413 -11.030 13.973 1.00 84.25 74 THR A CA 1
ATOM 630 C C . THR A 1 74 ? -6.936 -10.424 15.288 1.00 84.25 74 THR A C 1
ATOM 632 O O . THR A 1 74 ? -7.576 -10.648 16.314 1.00 84.25 74 THR A O 1
ATOM 635 N N . PHE A 1 75 ? -5.874 -9.616 15.265 1.00 84.25 75 PHE A N 1
ATOM 636 C CA . PHE A 1 75 ? -5.365 -8.941 16.453 1.00 84.25 75 PHE A CA 1
ATOM 637 C C . PHE A 1 75 ? -6.345 -7.871 16.953 1.00 84.25 75 PHE A C 1
ATOM 639 O O . PHE A 1 75 ? -6.763 -7.937 18.107 1.00 84.25 75 PHE A O 1
ATOM 646 N N . CYS A 1 76 ? -6.805 -6.958 16.088 1.00 82.25 76 CYS A N 1
ATOM 647 C CA . CYS A 1 76 ? -7.790 -5.933 16.458 1.00 82.25 76 CYS A CA 1
ATOM 648 C C . CYS A 1 76 ? -9.095 -6.548 16.977 1.00 82.25 76 CYS A C 1
ATOM 650 O O . CYS A 1 76 ? -9.620 -6.110 17.998 1.00 82.25 76 CYS A O 1
ATOM 652 N N . PHE A 1 77 ? -9.592 -7.601 16.320 1.00 86.25 77 PHE A N 1
ATOM 653 C CA . PHE A 1 77 ? -10.780 -8.316 16.779 1.00 86.25 77 PHE A CA 1
ATOM 654 C C . PHE A 1 77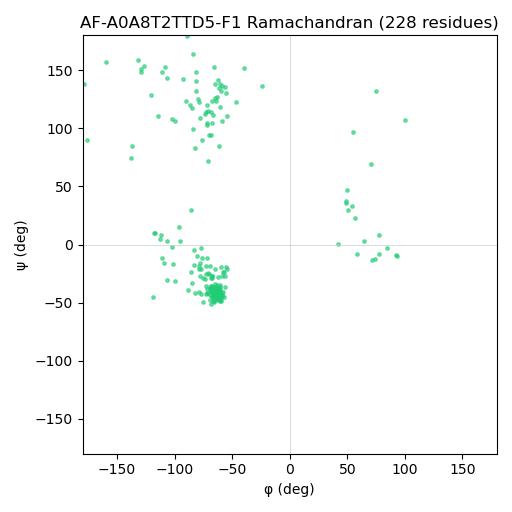 ? -10.556 -8.963 18.152 1.00 86.25 77 PHE A C 1
ATOM 656 O O . PHE A 1 77 ? -11.405 -8.836 19.031 1.00 86.25 77 PHE A O 1
ATOM 663 N N . SER A 1 78 ? -9.398 -9.597 18.372 1.00 87.50 78 SER A N 1
ATOM 664 C CA . SER A 1 78 ? -9.057 -10.178 19.677 1.00 87.50 78 SER A CA 1
ATOM 665 C C . SER A 1 78 ? -8.983 -9.125 20.787 1.00 87.50 78 SER A C 1
ATOM 667 O O . SER A 1 78 ? -9.466 -9.369 21.889 1.00 87.50 78 SER A O 1
ATOM 669 N N . LEU A 1 79 ? -8.465 -7.931 20.480 1.00 85.12 79 LEU A N 1
ATOM 670 C CA . LEU A 1 79 ? -8.359 -6.812 21.414 1.00 85.12 79 LEU A CA 1
ATOM 671 C C . LEU A 1 79 ? -9.753 -6.275 21.779 1.00 85.12 79 LEU A C 1
ATOM 673 O O . LEU A 1 79 ? -10.059 -6.091 22.953 1.00 85.12 79 LEU A O 1
ATOM 677 N N . VAL A 1 80 ? -10.639 -6.115 20.790 1.00 86.62 80 VAL A N 1
ATOM 678 C CA . VAL A 1 80 ? -12.040 -5.719 21.014 1.00 86.62 80 VAL A CA 1
ATOM 679 C C . VAL A 1 80 ? -12.781 -6.752 21.865 1.00 86.62 80 VAL A C 1
ATOM 681 O O . VAL A 1 80 ? -13.446 -6.382 22.829 1.00 86.62 80 VAL A O 1
ATOM 684 N N . VAL A 1 81 ? -12.634 -8.046 21.565 1.00 87.62 81 VAL A N 1
ATOM 685 C CA . VAL A 1 81 ? -13.240 -9.123 22.364 1.00 87.62 81 VAL A CA 1
ATOM 686 C C . VAL A 1 81 ? -12.697 -9.118 23.792 1.00 87.62 81 VAL A C 1
ATOM 688 O O . VAL A 1 81 ? -13.475 -9.263 24.731 1.00 87.62 81 VAL A O 1
ATOM 691 N N . ALA A 1 82 ? -11.393 -8.900 23.977 1.00 87.06 82 ALA A N 1
ATOM 692 C CA . ALA A 1 82 ? -10.787 -8.799 25.300 1.00 87.06 82 ALA A CA 1
ATOM 693 C C . ALA A 1 82 ? -11.325 -7.596 26.092 1.00 87.06 82 ALA A C 1
ATOM 695 O O . ALA A 1 82 ? -11.652 -7.754 27.264 1.00 87.06 82 ALA A O 1
ATOM 696 N N . ILE A 1 83 ? -11.485 -6.425 25.462 1.00 85.62 83 ILE A N 1
ATOM 697 C CA . ILE A 1 83 ? -12.069 -5.232 26.100 1.00 85.62 83 ILE A CA 1
ATOM 698 C C . ILE A 1 83 ? -13.529 -5.478 26.489 1.00 85.62 83 ILE A C 1
ATOM 700 O O . ILE A 1 83 ? -13.929 -5.128 27.598 1.00 85.62 83 ILE A O 1
ATOM 704 N N . ILE A 1 84 ? -14.322 -6.105 25.615 1.00 85.00 84 ILE A N 1
ATOM 705 C CA . ILE A 1 84 ? -15.728 -6.427 25.900 1.00 85.00 84 ILE A CA 1
ATOM 706 C C . ILE A 1 84 ? -15.830 -7.478 27.010 1.00 85.00 84 ILE A C 1
ATOM 708 O O . ILE A 1 84 ? -16.677 -7.354 27.886 1.00 85.00 84 ILE A O 1
ATOM 712 N N . PHE A 1 85 ? -14.967 -8.494 27.018 1.00 84.94 85 PHE A N 1
ATOM 713 C CA . PHE A 1 85 ? -14.969 -9.524 28.057 1.00 84.94 85 PHE A CA 1
ATOM 714 C C . PHE A 1 85 ? -14.502 -8.966 29.409 1.00 84.94 85 PHE A C 1
ATOM 716 O O . PHE A 1 85 ? -15.118 -9.222 30.443 1.00 84.94 85 PHE A O 1
ATOM 723 N N . PHE A 1 86 ? -13.443 -8.155 29.409 1.00 81.94 86 PHE A N 1
ATOM 724 C CA . PHE A 1 86 ? -12.928 -7.522 30.619 1.00 81.94 86 PHE A CA 1
ATOM 725 C C . PHE A 1 86 ? -13.921 -6.501 31.191 1.00 81.94 86 PHE A C 1
ATOM 727 O O . PHE A 1 86 ? -14.252 -6.559 32.373 1.00 81.94 86 PHE A O 1
ATOM 734 N N . GLY A 1 87 ? -14.441 -5.608 30.344 1.00 75.00 87 GLY A N 1
ATOM 735 C CA . GLY A 1 87 ? -15.392 -4.575 30.747 1.00 75.00 87 GLY A CA 1
ATOM 736 C C . GLY A 1 87 ? -16.786 -5.121 31.047 1.00 75.00 87 GLY A C 1
ATOM 737 O O . GLY A 1 87 ? -17.390 -4.738 32.034 1.00 75.00 87 GLY A O 1
ATOM 738 N N . GLY A 1 88 ? -17.303 -6.039 30.233 1.00 73.81 88 GLY A N 1
ATOM 739 C CA . GLY A 1 88 ? -18.672 -6.541 30.363 1.00 73.81 88 GLY A CA 1
ATOM 740 C C . GLY A 1 88 ? -18.844 -7.702 31.341 1.00 73.81 88 GLY A C 1
ATOM 741 O O . GLY A 1 88 ? -19.949 -7.908 31.832 1.00 73.81 88 GLY A O 1
ATOM 742 N N . PHE A 1 89 ? -17.789 -8.474 31.623 1.00 74.44 89 PHE A N 1
ATOM 743 C CA . PHE A 1 89 ? -17.887 -9.661 32.480 1.00 74.44 89 PHE A CA 1
ATOM 744 C C . PHE A 1 89 ? -17.024 -9.556 33.739 1.00 74.44 89 PHE A C 1
ATOM 746 O O . PHE A 1 89 ? -17.498 -9.854 34.831 1.00 74.44 89 PHE A O 1
ATOM 753 N N . LEU A 1 90 ? -15.772 -9.103 33.622 1.00 73.38 90 LEU A N 1
ATOM 754 C CA . LEU A 1 90 ? -14.856 -9.043 34.767 1.00 73.38 90 LEU A CA 1
ATOM 755 C C . LEU A 1 90 ? -15.135 -7.859 35.701 1.00 73.38 90 LEU A C 1
ATOM 757 O O . LEU A 1 90 ? -15.121 -8.049 36.916 1.00 73.38 90 LEU A O 1
ATOM 761 N N . ALA A 1 91 ? -15.412 -6.669 35.161 1.00 69.94 91 ALA A N 1
ATOM 762 C CA . ALA A 1 91 ? -15.689 -5.483 35.976 1.00 69.94 91 ALA A CA 1
ATOM 763 C C . ALA A 1 91 ? -16.938 -5.639 36.875 1.00 69.94 91 ALA A C 1
ATOM 765 O O . ALA A 1 91 ? -16.792 -5.446 38.084 1.00 69.94 91 ALA A O 1
ATOM 766 N N . PRO A 1 92 ? -18.096 -6.135 36.384 1.00 67.56 92 PRO A N 1
ATOM 767 C CA . PRO A 1 92 ? -19.273 -6.347 37.234 1.00 67.56 92 PRO A CA 1
ATOM 768 C C . PRO A 1 92 ? -19.036 -7.392 38.331 1.00 67.56 92 PRO A C 1
ATOM 770 O O . PRO A 1 92 ? -19.542 -7.277 39.444 1.00 67.56 92 PRO A O 1
ATOM 773 N N . ILE A 1 93 ? -18.242 -8.431 38.041 1.00 68.50 93 ILE A N 1
ATOM 774 C CA . ILE A 1 93 ? -17.913 -9.470 39.025 1.00 68.50 93 ILE A CA 1
ATOM 775 C C . ILE A 1 93 ? -16.972 -8.916 40.101 1.00 68.50 93 ILE A C 1
ATOM 777 O O . ILE A 1 93 ? -17.165 -9.212 41.279 1.00 68.50 93 ILE A O 1
ATOM 781 N N . LEU A 1 94 ? -15.966 -8.120 39.725 1.00 64.56 94 LEU A N 1
ATOM 782 C CA . LEU A 1 94 ? -15.026 -7.506 40.668 1.00 64.56 94 LEU A CA 1
ATOM 783 C C . LEU A 1 94 ? -15.701 -6.454 41.555 1.00 64.56 94 LEU A C 1
ATOM 785 O O . LEU A 1 94 ? -15.386 -6.377 42.743 1.00 64.56 94 LEU A O 1
ATOM 789 N N . GLU A 1 95 ? -16.666 -5.709 41.022 1.00 64.38 95 GLU A N 1
ATOM 790 C CA . GLU A 1 95 ? -17.471 -4.773 41.805 1.00 64.38 95 GLU A CA 1
ATOM 791 C C . GLU A 1 95 ? -18.345 -5.512 42.832 1.00 64.38 95 GLU A C 1
ATOM 793 O O . GLU A 1 95 ? -18.283 -5.215 44.027 1.00 64.38 95 GLU A O 1
ATOM 798 N N . LEU A 1 96 ? -19.065 -6.558 42.404 1.00 58.16 96 LEU A N 1
ATOM 799 C CA . LEU A 1 96 ? -19.975 -7.319 43.270 1.00 58.16 96 LEU A CA 1
ATOM 800 C C . LEU A 1 96 ? -19.268 -8.223 44.295 1.00 58.16 96 LEU A C 1
ATOM 802 O O . LEU A 1 96 ? -19.861 -8.558 45.321 1.00 58.16 96 LEU A O 1
ATOM 806 N N . LYS A 1 97 ? -18.029 -8.664 44.034 1.00 57.28 97 LYS A N 1
ATOM 807 C CA . LYS A 1 97 ? -17.303 -9.604 44.914 1.00 57.28 97 LYS A CA 1
ATOM 808 C C . LYS A 1 97 ? -16.171 -8.986 45.724 1.00 57.28 97 LYS A C 1
ATOM 810 O O . LYS A 1 97 ? -15.888 -9.520 46.795 1.00 57.28 97 LYS A O 1
ATOM 815 N N . LEU A 1 98 ? -15.496 -7.944 45.233 1.00 50.62 98 LEU A N 1
ATOM 816 C CA . LEU A 1 98 ? -14.285 -7.412 45.872 1.00 50.62 98 LEU A CA 1
ATOM 817 C C . LEU A 1 98 ? -14.461 -6.019 46.494 1.00 50.62 98 LEU A C 1
ATOM 819 O O . LEU A 1 98 ? -13.578 -5.612 47.244 1.00 50.62 98 LEU A O 1
ATOM 823 N N . GLY A 1 99 ? -15.563 -5.296 46.239 1.00 53.75 99 GLY A N 1
ATOM 824 C CA . GLY A 1 99 ? -15.816 -3.988 46.869 1.00 53.75 99 GLY A CA 1
ATOM 825 C C . GLY A 1 99 ? -14.695 -2.962 46.639 1.00 53.75 99 GLY A C 1
ATOM 826 O O . GLY A 1 99 ? -14.523 -2.024 47.415 1.00 53.75 99 GLY A O 1
ATOM 827 N N . LEU A 1 100 ? -13.906 -3.152 45.579 1.00 50.69 100 LEU A N 1
ATOM 828 C CA . LEU A 1 100 ? -12.661 -2.436 45.287 1.00 50.69 100 LEU A CA 1
ATOM 829 C C . LEU A 1 100 ? -12.913 -1.119 44.530 1.00 50.69 100 LEU A C 1
ATOM 831 O O . LEU A 1 100 ? -12.092 -0.690 43.726 1.00 50.69 100 LEU A O 1
ATOM 835 N N . GLY A 1 101 ? -14.075 -0.509 44.779 1.00 50.91 101 GLY A N 1
ATOM 836 C CA . GLY A 1 101 ? -14.521 0.755 44.190 1.00 50.91 101 GLY A CA 1
ATOM 837 C C . GLY A 1 101 ? -14.546 1.932 45.166 1.00 50.91 101 GLY A C 1
ATOM 838 O O . GLY A 1 101 ? -14.565 3.060 44.703 1.00 50.91 101 GLY A O 1
ATOM 839 N N . GLY A 1 102 ? -14.483 1.691 46.486 1.00 48.62 102 GLY A N 1
ATOM 840 C CA . GLY A 1 102 ? -14.406 2.742 47.510 1.00 48.62 102 GLY A CA 1
ATOM 841 C C . GLY A 1 102 ? -15.545 3.767 47.419 1.00 48.62 102 GLY A C 1
ATOM 842 O O . GLY A 1 102 ? -15.430 4.757 46.712 1.00 48.62 102 GLY A O 1
ATOM 843 N N . THR A 1 103 ? -16.597 3.575 48.218 1.00 47.34 103 THR A N 1
ATOM 844 C CA . THR A 1 103 ? -17.901 4.279 48.168 1.00 47.34 103 THR A CA 1
ATOM 845 C C . THR A 1 103 ? -18.785 3.809 47.016 1.00 47.34 103 THR A C 1
ATOM 847 O O . THR A 1 103 ? -18.330 3.621 45.892 1.00 47.34 103 THR A O 1
ATOM 850 N N . SER A 1 104 ? -20.048 3.517 47.324 1.00 57.31 104 SER A N 1
ATOM 851 C CA . SER A 1 104 ? -20.994 3.055 46.315 1.00 57.31 104 SER A CA 1
ATOM 852 C C . SER A 1 104 ? -21.214 4.183 45.303 1.00 57.31 104 SER A C 1
ATOM 854 O O . SER A 1 104 ? -21.333 5.346 45.683 1.00 57.31 104 SER A O 1
ATOM 8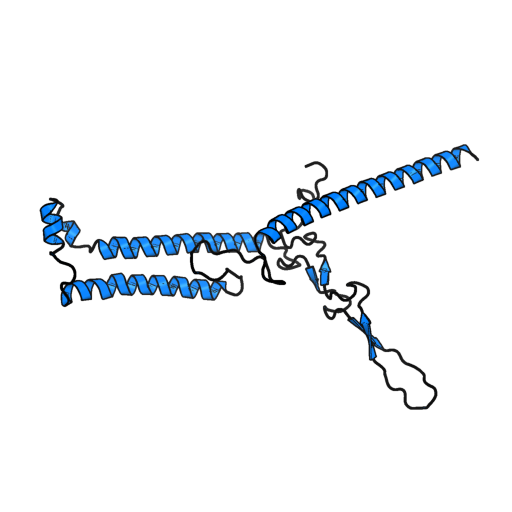56 N N . TYR A 1 105 ? -21.266 3.877 44.008 1.00 59.59 105 TYR A N 1
ATOM 857 C CA . TYR A 1 105 ? -21.541 4.882 42.973 1.00 59.59 105 TYR A CA 1
ATOM 858 C C . TYR A 1 105 ? -22.893 5.595 43.203 1.00 59.59 105 TYR A C 1
ATOM 860 O O . TYR A 1 105 ? -23.088 6.749 42.819 1.00 59.59 105 TYR A O 1
ATOM 868 N N . GLU A 1 106 ? -23.798 4.929 43.929 1.00 60.03 106 GLU A N 1
ATOM 869 C CA . GLU A 1 106 ? -25.035 5.486 44.472 1.00 60.03 106 GLU A CA 1
ATOM 870 C C . GLU A 1 106 ? -24.785 6.696 45.394 1.00 60.03 106 GLU A C 1
ATOM 872 O O . GLU A 1 106 ? -25.488 7.700 45.279 1.00 60.03 106 GLU A O 1
ATOM 877 N N . ASP A 1 107 ? -23.755 6.658 46.248 1.00 61.66 107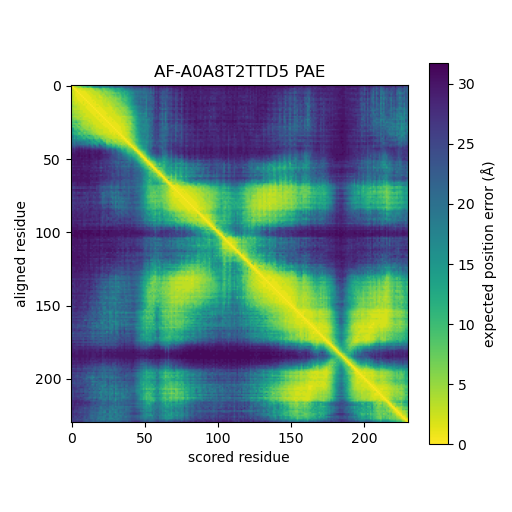 ASP A N 1
ATOM 878 C CA . ASP A 1 107 ? -23.374 7.771 47.129 1.00 61.66 107 ASP A CA 1
ATOM 879 C C . ASP A 1 107 ? -22.823 8.965 46.334 1.00 61.66 107 ASP A C 1
ATOM 881 O O . ASP A 1 107 ? -23.143 10.118 46.636 1.00 61.66 107 ASP A O 1
ATOM 885 N N . PHE A 1 108 ? -22.052 8.710 45.271 1.00 63.50 108 PHE A N 1
ATOM 886 C CA . PHE A 1 108 ? -21.540 9.757 44.380 1.00 63.50 108 PHE A CA 1
ATOM 887 C C . PHE A 1 108 ? -22.671 10.424 43.579 1.00 63.50 108 PHE A C 1
ATOM 889 O O . PHE A 1 108 ? -22.761 11.654 43.537 1.00 63.50 108 PHE A O 1
ATOM 896 N N . ILE A 1 109 ? -23.597 9.639 43.018 1.00 61.03 109 ILE A N 1
ATOM 897 C CA . ILE A 1 109 ? -24.778 10.146 42.299 1.00 61.03 109 ILE A CA 1
ATOM 898 C C . ILE A 1 109 ? -25.701 10.942 43.226 1.00 61.03 109 ILE A C 1
ATOM 900 O O . ILE A 1 109 ? -26.144 12.034 42.856 1.00 61.03 109 ILE A O 1
ATOM 904 N N . ARG A 1 110 ? -25.947 10.443 44.447 1.00 65.19 110 ARG A N 1
ATOM 905 C CA . ARG A 1 110 ? -26.719 11.160 45.473 1.00 65.19 110 ARG A CA 1
ATOM 906 C C . ARG A 1 110 ? -26.043 12.468 45.881 1.00 65.19 110 ARG A C 1
ATOM 908 O O . ARG A 1 110 ? -26.739 13.461 46.065 1.00 65.19 110 ARG A O 1
ATOM 915 N N . SER A 1 111 ? -24.710 12.505 45.967 1.00 69.06 111 SER A N 1
ATOM 916 C CA . SER A 1 111 ? -23.964 13.728 46.307 1.00 69.06 111 SER A CA 1
ATOM 917 C C . SER A 1 111 ? -24.045 14.814 45.227 1.00 69.06 111 SER A C 1
ATOM 919 O O . SER A 1 111 ? -24.016 16.002 45.546 1.00 69.06 111 SER A O 1
ATOM 921 N N . MET A 1 112 ? -24.201 14.421 43.957 1.00 70.56 112 MET A N 1
ATOM 922 C CA . MET A 1 112 ? -24.317 15.343 42.824 1.00 70.56 112 MET A CA 1
ATOM 923 C C . MET A 1 112 ? -25.774 15.652 42.418 1.00 70.56 112 MET A C 1
ATOM 925 O O . MET A 1 112 ? -25.985 16.397 41.463 1.00 70.56 112 MET A O 1
ATOM 929 N N . ASN A 1 113 ? -26.783 15.134 43.138 1.00 66.00 113 ASN A N 1
ATOM 930 C CA . ASN A 1 113 ? -28.215 15.259 42.806 1.00 66.00 113 ASN A CA 1
ATOM 931 C C . ASN A 1 113 ? -28.571 14.788 41.380 1.00 66.00 113 ASN A C 1
ATOM 933 O O . ASN A 1 113 ? -29.483 15.328 40.748 1.00 66.00 113 ASN A O 1
ATOM 937 N N . LEU A 1 114 ? -27.868 13.780 40.854 1.00 70.75 114 LEU A N 1
ATOM 938 C CA . LEU A 1 114 ? -28.244 13.173 39.578 1.00 70.75 114 LEU A CA 1
ATOM 939 C C . LEU A 1 114 ? -29.372 12.147 39.781 1.00 70.75 114 LEU A C 1
ATOM 941 O O . LEU A 1 114 ? -29.457 11.514 40.836 1.00 70.75 114 LEU A O 1
ATOM 945 N N . PRO A 1 115 ? -30.260 11.963 38.787 1.00 70.44 115 PRO A N 1
ATOM 946 C CA . PRO A 1 115 ? -31.309 10.958 38.869 1.00 70.44 115 PRO A CA 1
ATOM 947 C C . PRO A 1 115 ? -30.697 9.559 39.022 1.00 70.44 115 PRO A C 1
ATOM 949 O O . PRO A 1 115 ? -29.818 9.165 38.258 1.00 70.44 115 PRO A O 1
ATOM 952 N N . ILE A 1 116 ? -31.218 8.794 39.985 1.00 64.31 116 ILE A N 1
ATOM 953 C CA . ILE A 1 116 ? -30.776 7.431 40.345 1.00 64.31 116 ILE A CA 1
ATOM 954 C C . ILE A 1 116 ? -30.778 6.459 39.153 1.00 64.31 116 ILE A C 1
ATOM 956 O O . ILE A 1 116 ? -30.032 5.493 39.149 1.00 64.31 116 ILE A O 1
ATOM 960 N N . GLN A 1 117 ? -31.528 6.747 38.087 1.00 58.00 117 GLN A N 1
ATOM 961 C CA . GLN A 1 117 ? -31.515 5.947 36.857 1.00 58.00 117 GLN A CA 1
ATOM 962 C C . GLN A 1 117 ? -30.131 5.862 36.180 1.00 58.00 117 GLN A C 1
ATOM 964 O O . GLN A 1 117 ? -29.898 4.946 35.400 1.00 58.00 117 GLN A O 1
ATOM 969 N N . LEU A 1 118 ? -29.194 6.774 36.479 1.00 53.78 118 LEU A N 1
ATOM 970 C CA . LEU A 1 118 ? -27.815 6.691 35.980 1.00 53.78 118 LEU A CA 1
ATOM 971 C C . LEU A 1 118 ? -26.935 5.682 36.736 1.00 53.78 118 LEU A C 1
ATOM 973 O O . LEU A 1 118 ? -25.881 5.329 36.219 1.00 53.78 118 LEU A O 1
ATOM 977 N N . SER A 1 119 ? -27.328 5.212 37.926 1.00 56.91 119 SER A N 1
ATOM 978 C CA . SER A 1 119 ? -26.541 4.220 38.677 1.00 56.91 119 SER A CA 1
ATOM 979 C C . SER A 1 119 ? -26.757 2.788 38.185 1.00 56.91 119 SER A C 1
ATOM 981 O O . SER A 1 119 ? -26.065 1.882 38.630 1.00 56.91 119 SER A O 1
ATOM 983 N N . GLU A 1 120 ? -27.744 2.569 37.315 1.00 58.91 120 GLU A N 1
ATOM 984 C CA . GLU A 1 120 ? -28.100 1.245 36.791 1.00 58.91 120 GLU A CA 1
ATOM 985 C C . GLU A 1 120 ? -27.213 0.826 35.607 1.00 58.91 120 GLU A C 1
ATOM 987 O O . GLU A 1 120 ? -27.112 -0.357 35.288 1.00 58.91 120 GLU A O 1
ATOM 992 N N . VAL A 1 121 ? -26.527 1.785 34.974 1.00 59.19 121 VAL A N 1
ATOM 993 C CA . VAL A 1 121 ? -25.576 1.534 33.888 1.00 59.19 121 VAL A CA 1
ATOM 994 C C . VAL A 1 121 ? -24.190 1.925 34.370 1.00 59.19 121 VAL A C 1
ATOM 996 O O . VAL A 1 121 ? -23.917 3.109 34.538 1.00 59.19 121 VAL A O 1
ATOM 999 N N . ASP A 1 122 ? -23.321 0.935 34.573 1.00 61.25 122 ASP A N 1
ATOM 1000 C CA . ASP A 1 122 ? -21.959 1.143 35.059 1.00 61.25 122 ASP A CA 1
ATOM 1001 C C . ASP A 1 122 ? -21.185 2.069 34.087 1.00 61.25 122 ASP A C 1
ATOM 1003 O O . ASP A 1 122 ? -20.854 1.673 32.959 1.00 61.25 122 ASP A O 1
ATOM 1007 N N . PRO A 1 123 ? -20.941 3.340 34.452 1.00 60.31 123 PRO A N 1
ATOM 1008 C CA . PRO A 1 123 ? -20.436 4.343 33.520 1.00 60.31 123 PRO A CA 1
ATOM 1009 C C . PRO A 1 123 ? -18.970 4.115 33.182 1.00 60.31 123 PRO A C 1
ATOM 1011 O O . PRO A 1 123 ? -18.493 4.607 32.159 1.00 60.31 123 PRO A O 1
ATOM 1014 N N . ILE A 1 124 ? -18.253 3.337 33.996 1.00 63.09 124 ILE A N 1
ATOM 1015 C CA . ILE A 1 124 ? -16.896 2.890 33.695 1.00 63.09 124 ILE A CA 1
ATOM 1016 C C . ILE A 1 124 ? -16.953 1.896 32.540 1.00 63.09 124 ILE A C 1
ATOM 1018 O O . ILE A 1 124 ? -16.246 2.072 31.554 1.00 63.09 124 ILE A O 1
ATOM 1022 N N . VAL A 1 125 ? -17.848 0.909 32.591 1.00 68.25 125 VAL A N 1
ATOM 1023 C CA . VAL A 1 125 ? -18.016 -0.057 31.499 1.00 68.25 125 VAL A CA 1
ATOM 1024 C C . VAL A 1 125 ? -18.550 0.638 30.253 1.00 68.25 125 VAL A C 1
ATOM 1026 O O . VAL A 1 125 ? -17.984 0.458 29.175 1.00 68.25 125 VAL A O 1
ATOM 1029 N N . ALA A 1 126 ? -19.567 1.491 30.382 1.00 68.44 126 ALA A N 1
ATOM 1030 C CA . ALA A 1 126 ? -20.138 2.213 29.248 1.00 68.44 126 ALA A CA 1
ATOM 1031 C C . ALA A 1 126 ? -19.133 3.175 28.585 1.00 68.44 126 ALA A C 1
ATOM 1033 O O . ALA A 1 126 ? -19.047 3.212 27.356 1.00 68.44 126 ALA A O 1
ATOM 1034 N N . SER A 1 127 ? -18.337 3.919 29.364 1.00 69.75 127 SER A N 1
ATOM 1035 C CA . SER A 1 127 ? -17.374 4.885 28.813 1.00 69.75 127 SER A CA 1
ATOM 1036 C C . SER A 1 127 ? -16.061 4.239 28.364 1.00 69.75 127 SER A C 1
ATOM 1038 O O . SER A 1 127 ? -15.571 4.559 27.281 1.00 69.75 127 SER A O 1
ATOM 1040 N N . PHE A 1 128 ? -15.506 3.300 29.135 1.00 77.06 128 PHE A N 1
ATOM 1041 C CA . PHE A 1 128 ? -14.217 2.679 28.836 1.00 77.06 128 PHE A CA 1
ATOM 1042 C C . PHE A 1 128 ? -14.332 1.670 27.696 1.00 77.06 128 PHE A C 1
ATOM 1044 O O . PHE A 1 128 ? -13.580 1.753 26.726 1.00 77.06 128 PHE A O 1
ATOM 1051 N N . SER A 1 129 ? -15.301 0.748 27.762 1.00 80.75 129 SER A N 1
ATOM 1052 C CA . SER A 1 129 ? -15.469 -0.250 26.700 1.00 80.75 129 SER A CA 1
ATOM 1053 C C . SER A 1 129 ? -16.039 0.380 25.427 1.00 80.75 129 SER A C 1
ATOM 1055 O O . SER A 1 129 ? -15.519 0.128 24.343 1.00 80.75 129 SER A O 1
ATOM 1057 N N . GLY A 1 130 ? -17.022 1.280 25.547 1.00 82.62 130 GLY A N 1
ATOM 1058 C CA . GLY A 1 130 ? -17.597 1.992 24.404 1.00 82.62 130 GLY A CA 1
ATOM 1059 C C . GLY A 1 130 ? -16.589 2.915 23.716 1.00 82.62 130 GLY A C 1
ATOM 1060 O O . GLY A 1 130 ? -16.455 2.880 22.491 1.00 82.62 130 GLY A O 1
ATOM 1061 N N . GLY A 1 131 ? -15.833 3.697 24.494 1.00 85.50 131 GLY A N 1
ATOM 1062 C CA . GLY A 1 131 ? -14.814 4.609 23.975 1.00 85.50 131 GLY A CA 1
ATOM 1063 C C . GLY A 1 131 ? -13.650 3.874 23.312 1.00 85.50 131 GLY A C 1
ATOM 1064 O O . GLY A 1 131 ? -13.306 4.175 22.169 1.00 85.50 131 GLY A O 1
ATOM 1065 N N . ALA A 1 132 ? -13.078 2.870 23.985 1.00 84.75 132 ALA A N 1
ATOM 1066 C CA . ALA A 1 132 ? -11.948 2.118 23.446 1.00 84.75 132 ALA A CA 1
ATOM 1067 C C . ALA A 1 132 ? -12.332 1.327 22.188 1.00 84.75 132 ALA A C 1
ATOM 1069 O O . ALA A 1 132 ? -11.627 1.393 21.181 1.00 84.75 132 ALA A O 1
ATOM 1070 N N . VAL A 1 133 ? -13.478 0.633 22.201 1.00 88.00 133 VAL A N 1
ATOM 1071 C CA . VAL A 1 133 ? -13.961 -0.099 21.021 1.00 88.00 133 VAL A CA 1
ATOM 1072 C C . VAL A 1 133 ? -14.280 0.866 19.879 1.00 88.00 133 VAL A C 1
ATOM 1074 O O . VAL A 1 133 ? -13.923 0.576 18.739 1.00 88.00 133 VAL A O 1
ATOM 1077 N N . GLY A 1 134 ? -14.867 2.035 20.157 1.00 88.69 134 GLY A N 1
ATOM 1078 C CA . GLY A 1 134 ? -15.143 3.057 19.143 1.00 88.69 134 GLY A CA 1
ATOM 1079 C C . GLY A 1 134 ? -13.879 3.591 18.460 1.00 88.69 134 GLY A C 1
ATOM 1080 O O . GLY A 1 134 ? -13.809 3.640 17.227 1.00 88.69 134 GLY A O 1
ATOM 1081 N N . VAL A 1 135 ? -12.847 3.934 19.238 1.00 88.75 135 VAL A N 1
ATOM 1082 C CA . VAL A 1 135 ? -11.560 4.403 18.696 1.00 88.75 135 VAL A CA 1
ATOM 1083 C C . VAL A 1 135 ? -10.876 3.303 17.880 1.00 88.75 135 VAL A C 1
ATOM 1085 O O . VAL A 1 135 ? -10.488 3.547 16.740 1.00 88.75 135 VAL A O 1
ATOM 1088 N N . ILE A 1 136 ? -10.799 2.073 18.396 1.00 85.38 136 ILE A N 1
ATOM 1089 C CA . ILE A 1 136 ? -10.191 0.948 17.666 1.00 85.38 136 ILE A CA 1
ATOM 1090 C C . ILE A 1 136 ? -10.945 0.675 16.357 1.00 85.38 136 ILE A C 1
ATOM 1092 O O . ILE A 1 136 ? -10.325 0.498 15.310 1.00 85.38 136 ILE A O 1
ATOM 1096 N N . SER A 1 137 ? -12.281 0.682 16.387 1.00 85.44 137 SER A N 1
ATOM 1097 C CA . SER A 1 137 ? -13.101 0.403 15.204 1.00 85.44 137 SER A CA 1
ATOM 1098 C C . SER A 1 137 ? -12.963 1.495 14.136 1.00 85.44 137 SER A C 1
ATOM 1100 O O . SER A 1 137 ? -12.817 1.195 12.952 1.00 85.44 137 SER A O 1
ATOM 1102 N N . SER A 1 138 ? -12.945 2.768 14.540 1.00 86.81 138 SER A N 1
ATOM 1103 C CA . SER A 1 138 ? -12.758 3.891 13.611 1.00 86.81 138 SER A CA 1
ATOM 1104 C C . SER A 1 138 ? -11.374 3.892 12.951 1.00 86.81 138 SER A C 1
ATOM 1106 O O . SER A 1 138 ? -11.293 4.023 11.727 1.00 86.81 138 SER A O 1
ATOM 1108 N N . LEU A 1 139 ? -10.300 3.666 13.716 1.00 84.31 139 LEU A N 1
ATOM 1109 C CA . LEU A 1 139 ? -8.939 3.551 13.176 1.00 84.31 139 LEU A CA 1
ATOM 1110 C C . LEU A 1 139 ? -8.823 2.377 12.200 1.00 84.31 139 LEU A C 1
ATOM 1112 O O . LEU A 1 139 ? -8.291 2.533 11.102 1.00 84.31 139 LEU A O 1
ATOM 1116 N N . MET A 1 140 ? -9.422 1.238 12.546 1.00 83.00 140 MET A N 1
ATOM 1117 C CA . MET A 1 140 ? -9.462 0.061 11.684 1.00 83.00 140 MET A CA 1
ATOM 1118 C C . MET A 1 140 ? -10.138 0.349 10.332 1.00 83.00 140 MET A C 1
ATOM 1120 O O . MET A 1 140 ? -9.639 -0.074 9.289 1.00 83.00 140 MET A O 1
ATOM 1124 N N . VAL A 1 141 ? -11.251 1.093 10.311 1.00 84.38 141 VAL A N 1
ATOM 1125 C CA . VAL A 1 141 ? -11.934 1.471 9.059 1.00 84.38 141 VAL A CA 1
ATOM 1126 C C . VAL A 1 141 ? -11.064 2.390 8.199 1.00 84.38 141 VAL A C 1
ATOM 1128 O O . VAL A 1 141 ? -10.970 2.183 6.985 1.00 84.38 141 VAL A O 1
ATOM 1131 N N . VAL A 1 142 ? -10.421 3.389 8.809 1.00 84.81 142 VAL A N 1
ATOM 1132 C CA . VAL A 1 142 ? -9.544 4.331 8.097 1.00 84.81 142 VAL A CA 1
ATOM 1133 C C . VAL A 1 142 ? -8.351 3.603 7.488 1.00 84.81 142 VAL A C 1
ATOM 1135 O O . VAL A 1 142 ? -8.051 3.813 6.314 1.00 84.81 142 VAL A O 1
ATOM 1138 N N . GLU A 1 143 ? -7.717 2.699 8.230 1.00 80.38 143 GLU A N 1
ATOM 1139 C CA . GLU A 1 143 ? -6.577 1.933 7.729 1.00 80.38 143 GLU A CA 1
ATOM 1140 C C . GLU A 1 143 ? -6.963 0.975 6.602 1.00 80.38 143 GLU A C 1
ATOM 1142 O O . GLU A 1 143 ? -6.274 0.925 5.584 1.00 80.38 143 GLU A O 1
ATOM 1147 N N . VAL A 1 144 ? -8.100 0.277 6.710 1.00 77.06 144 VAL A N 1
ATOM 1148 C CA . VAL A 1 144 ? -8.603 -0.572 5.616 1.00 77.06 144 VAL A CA 1
ATOM 1149 C C . VAL A 1 144 ? -8.861 0.256 4.360 1.00 77.06 144 VAL A C 1
ATOM 1151 O O . VAL A 1 144 ? -8.545 -0.180 3.250 1.00 77.06 144 VAL A O 1
ATOM 1154 N N . ASN A 1 145 ? -9.431 1.452 4.509 1.00 81.00 145 ASN A N 1
ATOM 1155 C CA . ASN A 1 145 ? -9.659 2.338 3.375 1.00 81.00 145 ASN A CA 1
ATOM 1156 C C . ASN A 1 145 ? -8.333 2.844 2.787 1.00 81.00 145 ASN A C 1
ATOM 1158 O O . ASN A 1 145 ? -8.176 2.884 1.568 1.00 81.00 145 ASN A O 1
ATOM 1162 N N . ASN A 1 146 ? -7.354 3.153 3.637 1.00 80.50 146 ASN A N 1
ATOM 1163 C CA . ASN A 1 146 ? -6.029 3.578 3.207 1.00 80.50 146 ASN A CA 1
ATOM 1164 C C . ASN A 1 146 ? -5.320 2.478 2.400 1.00 80.50 146 ASN A C 1
ATOM 1166 O O . ASN A 1 146 ? -4.860 2.737 1.291 1.00 80.50 146 ASN A O 1
ATOM 1170 N N . VAL A 1 147 ? -5.333 1.227 2.877 1.00 75.44 147 VAL A N 1
ATOM 1171 C CA . VAL A 1 147 ? -4.756 0.083 2.146 1.00 75.44 147 VAL A CA 1
ATOM 1172 C C . VAL A 1 147 ? -5.459 -0.137 0.807 1.00 75.44 147 VAL A C 1
ATOM 1174 O O . VAL A 1 147 ? -4.795 -0.334 -0.208 1.00 75.44 147 VAL A O 1
ATOM 1177 N N . LYS A 1 148 ? -6.792 -0.046 0.751 1.00 78.25 148 LYS A N 1
ATOM 1178 C CA . LYS A 1 148 ? -7.524 -0.167 -0.523 1.00 78.25 148 LYS A CA 1
ATOM 1179 C C . LYS A 1 148 ? -7.127 0.922 -1.517 1.00 78.25 148 LYS A C 1
ATOM 1181 O O . LYS A 1 148 ? -6.903 0.634 -2.692 1.00 78.25 148 LYS A O 1
ATOM 1186 N N . GLN A 1 149 ? -6.995 2.164 -1.054 1.00 77.81 149 GLN A N 1
ATOM 1187 C CA . GLN A 1 149 ? -6.510 3.257 -1.898 1.00 77.81 149 GLN A CA 1
ATOM 1188 C C . GLN A 1 149 ? -5.059 3.035 -2.341 1.00 77.81 149 GLN A C 1
ATOM 1190 O O . GLN A 1 149 ? -4.701 3.366 -3.471 1.00 77.81 149 GLN A O 1
ATOM 1195 N N . GLN A 1 150 ? -4.227 2.461 -1.474 1.00 73.00 150 GLN A N 1
ATOM 1196 C CA . GLN A 1 150 ? -2.841 2.101 -1.761 1.00 73.00 150 GLN A CA 1
ATOM 1197 C C . GLN A 1 150 ? -2.746 1.062 -2.882 1.00 73.00 150 GLN A C 1
ATOM 1199 O O . GLN A 1 150 ? -1.974 1.233 -3.825 1.00 73.00 150 GLN A O 1
ATOM 1204 N N . GLU A 1 151 ? -3.548 -0.001 -2.798 1.00 75.25 151 GLU A N 1
ATOM 1205 C CA . GLU A 1 151 ? -3.604 -1.054 -3.811 1.00 75.25 151 GLU A CA 1
ATOM 1206 C C . GLU A 1 151 ? -4.062 -0.501 -5.157 1.00 75.25 151 GLU A C 1
ATOM 1208 O O . GLU A 1 151 ? -3.480 -0.827 -6.189 1.00 75.25 151 GLU A O 1
ATOM 1213 N N . GLN A 1 152 ? -5.037 0.408 -5.151 1.00 75.94 152 GLN A N 1
ATOM 1214 C CA . GLN A 1 152 ? -5.530 1.044 -6.369 1.00 75.94 152 GLN A CA 1
ATOM 1215 C C . GLN A 1 152 ? -4.491 1.977 -7.014 1.00 75.94 152 GLN A C 1
ATOM 1217 O O . GLN A 1 152 ? -4.464 2.137 -8.233 1.00 75.94 152 GLN A O 1
ATOM 1222 N N . LYS A 1 153 ? -3.604 2.569 -6.205 1.00 78.12 153 LYS A N 1
ATOM 1223 C CA . LYS A 1 153 ? -2.477 3.396 -6.662 1.00 78.12 153 LYS A CA 1
ATOM 1224 C C . LYS A 1 153 ? -1.253 2.575 -7.060 1.00 78.12 153 LYS A C 1
ATOM 1226 O O . LYS A 1 153 ? -0.271 3.158 -7.514 1.00 78.12 153 LYS A O 1
ATOM 1231 N N . ARG A 1 154 ? -1.259 1.255 -6.881 1.00 81.19 154 ARG A N 1
ATOM 1232 C CA . ARG A 1 154 ? -0.124 0.390 -7.206 1.00 81.19 154 ARG A CA 1
ATOM 1233 C C . ARG A 1 154 ? -0.115 0.075 -8.701 1.00 81.19 154 ARG A C 1
ATOM 1235 O O . ARG A 1 154 ? -1.151 -0.168 -9.312 1.00 81.19 154 ARG A O 1
ATOM 1242 N N . CYS A 1 155 ? 1.068 0.052 -9.309 1.00 83.50 155 CYS A N 1
ATOM 1243 C CA . CYS A 1 155 ? 1.194 -0.390 -10.694 1.00 83.50 155 CYS A CA 1
ATOM 1244 C C . CYS A 1 155 ? 0.815 -1.873 -10.818 1.00 83.50 155 CYS A C 1
ATOM 1246 O O . CYS A 1 155 ? 1.412 -2.724 -10.156 1.00 83.50 155 CYS A O 1
ATOM 1248 N N . ILE A 1 156 ? -0.124 -2.177 -11.718 1.00 85.62 156 ILE A N 1
ATOM 1249 C CA . ILE A 1 156 ? -0.631 -3.536 -11.972 1.00 85.62 156 ILE A CA 1
ATOM 1250 C C . ILE A 1 156 ? 0.480 -4.471 -12.487 1.00 85.62 156 ILE A C 1
ATOM 1252 O O . ILE A 1 156 ? 0.433 -5.669 -12.243 1.00 85.62 156 ILE A O 1
ATOM 1256 N N . TYR A 1 157 ? 1.503 -3.934 -13.161 1.00 84.75 157 TYR A N 1
ATOM 1257 C CA . TYR A 1 157 ? 2.541 -4.736 -13.822 1.00 84.75 157 TYR A CA 1
ATOM 1258 C C . TYR A 1 157 ? 3.725 -5.098 -12.922 1.00 84.75 157 TYR A C 1
ATOM 1260 O O . TYR A 1 157 ? 4.252 -6.201 -13.016 1.00 84.75 157 TYR A O 1
ATOM 1268 N N . CYS A 1 158 ? 4.177 -4.175 -12.068 1.00 83.50 158 CYS A N 1
ATOM 1269 C CA . CYS A 1 158 ? 5.318 -4.410 -11.171 1.00 83.50 158 CYS A CA 1
ATOM 1270 C C . CYS A 1 158 ? 4.909 -4.605 -9.706 1.00 83.50 158 CYS A C 1
ATOM 1272 O O . CYS A 1 158 ? 5.780 -4.704 -8.842 1.00 83.50 158 CYS A O 1
ATOM 1274 N N . HIS A 1 159 ? 3.604 -4.609 -9.415 1.00 83.50 159 HIS A N 1
ATOM 1275 C CA . HIS A 1 159 ? 3.042 -4.753 -8.070 1.00 83.50 159 HIS A CA 1
ATOM 1276 C C . HIS A 1 159 ? 3.683 -3.824 -7.027 1.00 83.50 159 HIS A C 1
ATOM 1278 O O . HIS A 1 159 ? 3.853 -4.196 -5.870 1.00 83.50 159 HIS A O 1
ATOM 1284 N N . GLY A 1 160 ? 4.021 -2.592 -7.416 1.00 79.25 160 GLY A N 1
ATOM 1285 C CA . GLY A 1 160 ? 4.573 -1.601 -6.487 1.00 79.25 160 GLY A CA 1
ATOM 1286 C C . GLY A 1 160 ? 6.092 -1.561 -6.399 1.00 79.25 160 GLY A C 1
ATOM 1287 O O . GLY A 1 160 ? 6.620 -0.620 -5.828 1.00 79.25 160 GLY A O 1
ATOM 1288 N N . THR A 1 161 ? 6.804 -2.515 -7.001 1.00 82.00 161 THR A N 1
ATOM 1289 C CA . THR A 1 161 ? 8.271 -2.587 -6.875 1.00 82.00 161 THR A CA 1
ATOM 1290 C C . THR A 1 161 ? 9.009 -1.600 -7.779 1.00 82.00 161 THR A C 1
ATOM 1292 O O . THR A 1 161 ? 10.177 -1.319 -7.552 1.00 82.00 161 THR A O 1
ATOM 1295 N N . GLY A 1 162 ? 8.365 -1.113 -8.846 1.00 81.69 162 GLY A N 1
ATOM 1296 C CA . GLY A 1 162 ? 9.012 -0.283 -9.872 1.00 81.69 162 GLY A CA 1
ATOM 1297 C C . GLY A 1 162 ? 9.868 -1.068 -10.876 1.00 81.69 162 GLY A C 1
ATOM 1298 O O . GLY A 1 162 ? 10.241 -0.525 -11.916 1.00 81.69 162 GLY A O 1
ATOM 1299 N N . TYR A 1 163 ? 10.094 -2.362 -10.643 1.00 83.75 163 TYR A N 1
ATOM 1300 C CA . TYR A 1 163 ? 10.959 -3.203 -11.466 1.00 83.75 163 TYR A CA 1
ATOM 1301 C C . TYR A 1 163 ? 10.252 -4.494 -11.887 1.00 83.75 163 TYR A C 1
ATOM 1303 O O . TYR A 1 163 ? 9.408 -5.029 -11.176 1.00 83.75 163 TYR A O 1
ATOM 1311 N N . LEU A 1 164 ? 10.589 -5.009 -13.065 1.00 86.94 164 LEU A N 1
ATOM 1312 C CA . LEU A 1 164 ? 10.168 -6.329 -13.528 1.00 86.94 164 LEU A CA 1
ATOM 1313 C C . LEU A 1 164 ? 11.365 -7.274 -13.510 1.00 86.94 164 LEU A C 1
ATOM 1315 O O . LEU A 1 164 ? 12.510 -6.854 -13.678 1.00 86.94 164 LEU A O 1
ATOM 1319 N N . ALA A 1 165 ? 11.108 -8.570 -13.352 1.00 88.94 165 ALA A N 1
ATOM 1320 C CA . ALA A 1 165 ? 12.132 -9.574 -13.595 1.00 88.94 165 ALA A CA 1
ATOM 1321 C C . AL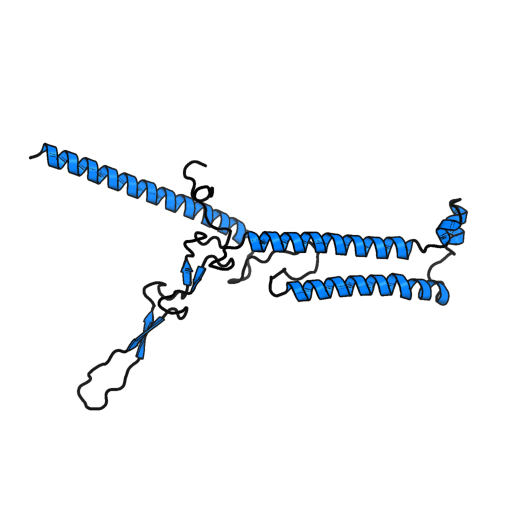A A 1 165 ? 12.595 -9.492 -15.058 1.00 88.94 165 ALA A C 1
ATOM 1323 O O . ALA A 1 165 ? 11.792 -9.321 -15.980 1.00 88.94 165 ALA A O 1
ATOM 1324 N N . CYS A 1 166 ? 13.902 -9.604 -15.290 1.00 86.62 166 CYS A N 1
ATOM 1325 C CA . CYS A 1 166 ? 14.429 -9.580 -16.645 1.00 86.62 166 CYS A CA 1
ATOM 1326 C C . CYS A 1 166 ? 13.957 -10.826 -17.405 1.00 86.62 166 CYS A C 1
ATOM 1328 O O . CYS A 1 166 ? 14.428 -11.929 -17.134 1.00 86.62 166 CYS A O 1
ATOM 1330 N N . ALA A 1 167 ? 13.087 -10.642 -18.401 1.00 87.81 167 ALA A N 1
ATOM 1331 C CA . ALA A 1 167 ? 12.528 -11.737 -19.200 1.00 87.81 167 ALA A CA 1
ATOM 1332 C C . ALA A 1 167 ? 13.596 -12.574 -19.928 1.00 87.81 167 ALA A C 1
ATOM 1334 O O . ALA A 1 167 ? 13.397 -13.753 -20.186 1.00 87.81 167 ALA A O 1
ATOM 1335 N N . ARG A 1 168 ? 14.758 -11.982 -20.238 1.00 86.44 168 ARG A N 1
ATOM 1336 C CA . ARG A 1 168 ? 15.830 -12.653 -20.990 1.00 86.44 168 ARG A CA 1
ATOM 1337 C C . ARG A 1 168 ? 16.619 -13.670 -20.161 1.00 86.44 168 ARG A C 1
ATOM 1339 O O . ARG A 1 168 ? 17.164 -14.609 -20.726 1.00 86.44 168 ARG A O 1
ATOM 1346 N N . CYS A 1 169 ? 16.724 -13.462 -18.852 1.00 87.69 169 CYS A N 1
ATOM 1347 C CA . CYS A 1 169 ? 17.382 -14.400 -17.936 1.00 87.69 169 CYS A CA 1
ATOM 1348 C C . CYS A 1 169 ? 16.416 -14.973 -16.896 1.00 87.69 169 CYS A C 1
ATOM 1350 O O . CYS A 1 169 ? 16.863 -15.584 -15.932 1.00 87.69 169 CYS A O 1
ATOM 1352 N N . SER A 1 170 ? 15.111 -14.732 -17.047 1.00 88.69 170 SER A N 1
ATOM 1353 C CA . SER A 1 170 ? 14.067 -15.123 -16.093 1.00 88.69 170 SER A CA 1
ATOM 1354 C C . SER A 1 170 ? 14.385 -14.746 -14.639 1.00 88.69 170 SER A C 1
ATOM 1356 O O . SER A 1 170 ? 14.083 -15.495 -13.717 1.00 88.69 170 SER A O 1
ATOM 1358 N N . GLY A 1 171 ? 15.040 -13.601 -14.423 1.00 84.44 171 GLY A N 1
ATOM 1359 C CA . GLY A 1 171 ? 15.458 -13.167 -13.085 1.00 84.44 171 GLY A CA 1
ATOM 1360 C C . GLY A 1 171 ? 16.712 -13.854 -12.522 1.00 84.44 171 GLY A C 1
ATOM 1361 O O . GLY A 1 171 ? 17.060 -13.614 -11.375 1.00 84.44 171 GLY A O 1
ATOM 1362 N N . SER A 1 172 ? 17.431 -14.660 -13.307 1.00 85.62 172 SER A N 1
ATOM 1363 C CA . SER A 1 172 ? 18.697 -15.281 -12.883 1.00 85.62 172 SER A CA 1
ATOM 1364 C C . SER A 1 172 ? 19.886 -14.309 -12.913 1.00 85.62 172 SER A C 1
ATOM 1366 O O . SER A 1 172 ? 20.908 -14.548 -12.278 1.00 85.62 172 SER A O 1
ATOM 1368 N N . GLY A 1 173 ? 19.798 -13.217 -13.680 1.00 83.81 173 GLY A N 1
ATOM 1369 C CA . GLY A 1 173 ? 20.914 -12.285 -13.894 1.00 83.81 173 GLY A CA 1
ATOM 1370 C C . GLY A 1 173 ? 22.004 -12.825 -14.830 1.00 83.81 173 GLY A C 1
ATOM 1371 O O . GLY A 1 173 ? 22.812 -12.052 -15.348 1.00 83.81 173 GLY A O 1
ATOM 1372 N N . ALA A 1 174 ? 21.984 -14.117 -15.149 1.00 85.44 174 ALA A N 1
ATOM 1373 C CA . ALA A 1 174 ? 22.905 -14.759 -16.072 1.00 85.44 174 ALA A CA 1
ATOM 1374 C C . ALA A 1 174 ? 22.167 -15.630 -17.098 1.00 85.44 174 ALA A C 1
ATOM 1376 O O . ALA A 1 174 ? 21.011 -16.003 -16.911 1.00 85.44 174 ALA A O 1
ATOM 1377 N N . ILE A 1 175 ? 22.826 -15.902 -18.218 1.00 85.50 175 ILE A N 1
ATOM 1378 C CA . ILE A 1 175 ? 22.345 -16.783 -19.279 1.00 85.50 175 ILE A CA 1
ATOM 1379 C C . ILE A 1 175 ? 23.375 -17.903 -19.414 1.00 85.50 175 ILE A C 1
ATOM 1381 O O . ILE A 1 175 ? 24.572 -17.634 -19.537 1.00 85.50 175 ILE A O 1
ATOM 1385 N N . ALA A 1 176 ? 22.913 -19.152 -19.375 1.00 81.12 176 ALA A N 1
ATOM 1386 C CA . ALA A 1 176 ? 23.755 -20.303 -19.663 1.00 81.12 176 ALA A CA 1
ATOM 1387 C C . ALA A 1 176 ? 24.071 -20.316 -21.163 1.00 81.12 176 ALA A C 1
ATOM 1389 O O . ALA A 1 176 ? 23.170 -20.446 -21.994 1.00 81.12 176 ALA A O 1
ATOM 1390 N N . VAL A 1 177 ? 25.345 -20.138 -21.507 1.00 75.06 177 VAL A N 1
ATOM 1391 C CA . VAL A 1 177 ? 25.824 -20.254 -22.881 1.00 75.06 177 VAL A CA 1
ATOM 1392 C C . VAL A 1 177 ? 26.514 -21.605 -22.997 1.00 75.06 177 VAL A C 1
ATOM 1394 O O . VAL A 1 177 ? 27.599 -21.818 -22.453 1.00 75.06 177 VAL A O 1
ATOM 1397 N N . ASN A 1 178 ? 25.875 -22.540 -23.697 1.00 66.88 178 ASN A N 1
ATOM 1398 C CA . ASN A 1 178 ? 26.480 -23.834 -23.991 1.00 66.88 178 ASN A CA 1
ATOM 1399 C C . ASN A 1 178 ? 27.585 -23.611 -25.025 1.00 66.88 178 ASN A C 1
ATOM 1401 O O . ASN A 1 178 ? 27.307 -23.410 -26.205 1.00 66.88 178 ASN A O 1
ATOM 1405 N N . SER A 1 179 ? 28.836 -23.614 -24.573 1.00 55.19 179 SER A N 1
ATOM 1406 C CA . SER A 1 179 ? 29.995 -23.450 -25.446 1.00 55.19 179 SER A CA 1
ATOM 1407 C C . SER A 1 179 ? 30.577 -24.832 -25.725 1.00 55.19 179 SER A C 1
ATOM 1409 O O . SER A 1 179 ? 31.179 -25.447 -24.849 1.00 55.19 179 SER A O 1
ATOM 1411 N N . THR A 1 180 ? 30.374 -25.360 -26.934 1.00 54.91 180 THR A N 1
ATOM 1412 C CA . THR A 1 180 ? 31.013 -26.612 -27.360 1.00 54.91 180 THR A CA 1
ATOM 1413 C C . THR A 1 180 ? 32.472 -26.322 -27.696 1.00 54.91 180 THR A C 1
ATOM 1415 O O . THR A 1 180 ? 32.807 -25.965 -28.824 1.00 54.91 180 THR A O 1
ATOM 1418 N N . THR A 1 181 ? 33.367 -26.431 -26.718 1.00 52.88 181 THR A N 1
ATOM 1419 C CA . THR A 1 181 ? 34.804 -26.386 -26.987 1.00 52.88 181 THR A CA 1
ATOM 1420 C C . THR A 1 181 ? 35.204 -27.693 -27.671 1.00 52.88 181 THR A C 1
ATOM 1422 O O . THR A 1 181 ? 35.299 -28.738 -27.031 1.00 52.88 181 THR A O 1
ATOM 1425 N N . LEU A 1 182 ? 35.437 -27.649 -28.986 1.00 53.38 182 LEU A N 1
ATOM 1426 C CA . LEU A 1 182 ? 36.091 -28.729 -29.730 1.00 53.38 182 LEU A CA 1
ATOM 1427 C C . LEU A 1 182 ? 37.578 -28.774 -29.343 1.00 53.38 182 LEU A C 1
ATOM 1429 O O . LEU A 1 182 ? 38.444 -28.381 -30.122 1.00 53.38 182 LEU A O 1
ATOM 1433 N N . LEU A 1 183 ? 37.895 -29.224 -28.126 1.00 52.16 183 LEU A N 1
ATOM 1434 C CA . LEU A 1 183 ? 39.244 -29.706 -27.851 1.00 52.16 183 LEU A CA 1
ATOM 1435 C C . LEU A 1 183 ? 39.375 -31.060 -28.547 1.00 52.16 183 LEU A C 1
ATOM 1437 O O . LEU A 1 183 ? 38.665 -32.011 -28.223 1.00 52.16 183 LEU A O 1
ATOM 1441 N N . GLY A 1 184 ? 40.242 -31.112 -29.556 1.00 52.75 184 GLY A N 1
ATOM 1442 C CA . GLY A 1 184 ? 40.528 -32.306 -30.337 1.00 52.75 184 GLY A CA 1
ATOM 1443 C C . GLY A 1 184 ? 41.111 -33.419 -29.474 1.00 52.75 184 GLY A C 1
ATOM 1444 O O . GLY A 1 184 ? 42.323 -33.544 -29.376 1.00 52.75 184 GLY A O 1
ATOM 1445 N N . THR A 1 185 ? 40.250 -34.203 -28.828 1.00 52.09 185 THR A N 1
ATOM 1446 C CA . THR A 1 185 ? 40.463 -35.594 -28.391 1.00 52.09 185 THR A CA 1
ATOM 1447 C C . THR A 1 185 ? 39.156 -36.117 -27.780 1.00 52.09 185 THR A C 1
ATOM 1449 O O . THR A 1 185 ? 38.874 -35.925 -26.606 1.00 52.09 185 THR A O 1
ATOM 1452 N N . SER A 1 186 ? 38.321 -36.709 -28.640 1.00 54.28 186 SER A N 1
ATOM 1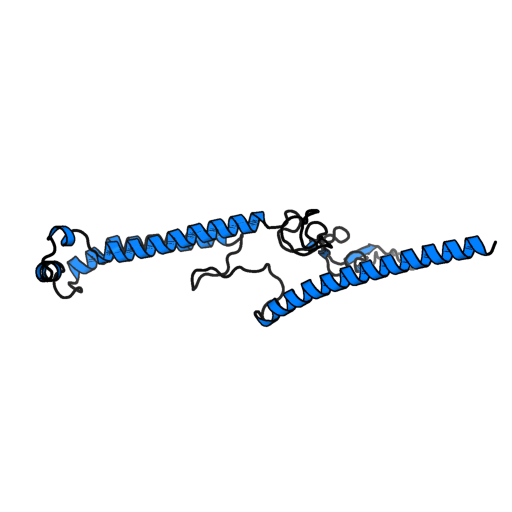453 C CA . SER A 1 186 ? 37.315 -37.773 -28.421 1.00 54.28 186 SER A CA 1
ATOM 1454 C C . SER A 1 186 ? 36.363 -37.819 -27.206 1.00 54.28 186 SER A C 1
ATOM 1456 O O . SER A 1 186 ? 35.525 -38.707 -27.208 1.00 54.28 186 SER A O 1
ATOM 1458 N N . ASN A 1 187 ? 36.362 -36.893 -26.244 1.00 56.44 187 ASN A N 1
ATOM 1459 C CA . ASN A 1 187 ? 35.372 -36.824 -25.156 1.00 56.44 187 ASN A CA 1
ATOM 1460 C C . ASN A 1 187 ? 34.941 -35.363 -24.935 1.00 56.44 187 ASN A C 1
ATOM 1462 O O . ASN A 1 187 ? 35.496 -34.654 -24.098 1.00 56.44 187 ASN A O 1
ATOM 1466 N N . GLY A 1 188 ? 33.968 -34.888 -25.718 1.00 50.91 188 GLY A N 1
ATOM 1467 C CA . GLY A 1 188 ? 33.454 -33.519 -25.618 1.00 50.91 188 GLY A CA 1
ATOM 1468 C C . GLY A 1 188 ? 32.683 -33.290 -24.316 1.00 50.91 188 GLY A C 1
ATOM 1469 O O . GLY A 1 188 ? 31.488 -33.569 -24.248 1.00 50.91 188 GLY A O 1
ATOM 1470 N N . ALA A 1 189 ? 33.349 -32.775 -23.283 1.00 58.69 189 ALA A N 1
ATOM 1471 C CA . ALA A 1 189 ? 32.686 -32.297 -22.076 1.00 58.69 189 ALA A CA 1
ATOM 1472 C C . ALA A 1 189 ? 31.938 -30.988 -22.384 1.00 58.69 189 ALA A C 1
ATOM 1474 O O . ALA A 1 189 ? 32.543 -29.999 -22.801 1.00 58.69 189 ALA A O 1
ATOM 1475 N N . LEU A 1 190 ? 30.617 -30.977 -22.184 1.00 54.56 190 LEU A N 1
ATOM 1476 C CA . LEU A 1 190 ? 29.786 -29.783 -22.325 1.00 54.56 190 LEU A CA 1
ATOM 1477 C C . LEU A 1 190 ? 30.095 -28.816 -21.171 1.00 54.56 190 LEU A C 1
ATOM 1479 O O . LEU A 1 190 ? 29.535 -28.931 -20.080 1.00 54.56 190 LEU A O 1
ATOM 1483 N N . VAL A 1 191 ? 30.999 -27.864 -21.395 1.00 56.25 191 VAL A N 1
ATOM 1484 C CA . VAL A 1 191 ? 31.265 -26.799 -20.423 1.00 56.25 191 VAL A CA 1
ATOM 1485 C C . VAL A 1 191 ? 30.147 -25.766 -20.537 1.00 56.25 191 VAL A C 1
ATOM 1487 O O . VAL A 1 191 ? 30.037 -25.033 -21.520 1.00 56.25 191 VAL A O 1
ATOM 1490 N N . THR A 1 192 ? 29.284 -25.725 -19.524 1.00 60.81 192 THR A N 1
ATOM 1491 C CA . THR A 1 192 ? 28.242 -24.701 -19.409 1.00 60.81 192 THR A CA 1
ATOM 1492 C C . THR A 1 192 ? 28.859 -23.471 -18.753 1.00 60.81 192 THR A C 1
ATOM 1494 O O . THR A 1 192 ? 29.039 -23.434 -17.537 1.00 60.81 192 THR A O 1
ATOM 1497 N N . THR A 1 193 ? 29.224 -22.464 -19.545 1.00 67.25 193 THR A N 1
ATOM 1498 C CA . THR A 1 193 ? 29.701 -21.178 -19.024 1.00 67.25 193 THR A CA 1
ATOM 1499 C C . THR A 1 193 ? 28.517 -20.234 -18.828 1.00 67.25 193 THR A C 1
ATOM 1501 O O . THR A 1 193 ? 27.737 -19.962 -19.740 1.00 67.25 193 THR A O 1
ATOM 1504 N N . SER A 1 194 ? 28.363 -19.734 -17.603 1.00 76.62 194 SER A N 1
ATOM 1505 C CA . SER A 1 194 ? 27.337 -18.748 -17.257 1.00 76.62 194 SER A CA 1
ATOM 1506 C C . SER A 1 194 ? 27.856 -17.343 -17.567 1.00 76.62 194 SER A C 1
ATOM 1508 O O . SER A 1 194 ? 28.861 -16.914 -17.000 1.00 76.62 194 SER A O 1
ATOM 1510 N N . GLN A 1 195 ? 27.199 -16.625 -18.481 1.00 85.38 195 GLN A N 1
ATOM 1511 C CA . GLN A 1 195 ? 27.542 -15.241 -18.823 1.00 85.38 195 GLN A CA 1
ATOM 1512 C C . GLN A 1 195 ? 26.502 -14.280 -18.241 1.00 85.38 195 GLN A C 1
ATOM 1514 O O . GLN A 1 195 ? 25.308 -14.578 -18.230 1.00 85.38 195 GLN A O 1
ATOM 1519 N N . ARG A 1 196 ? 26.928 -13.093 -17.783 1.00 86.50 196 ARG A N 1
ATOM 1520 C CA . ARG A 1 196 ? 25.997 -12.045 -17.327 1.00 86.50 196 ARG A CA 1
ATOM 1521 C C . ARG A 1 196 ? 24.996 -11.706 -18.429 1.00 86.50 196 ARG A C 1
ATOM 1523 O O . ARG A 1 196 ? 25.368 -11.527 -19.587 1.00 86.50 196 ARG A O 1
ATOM 1530 N N . CYS A 1 197 ? 23.724 -11.587 -18.059 1.00 84.69 197 CYS A N 1
ATOM 1531 C CA . CYS A 1 197 ? 22.678 -11.234 -19.006 1.00 84.69 197 CYS A CA 1
ATOM 1532 C C . CYS A 1 197 ? 22.936 -9.817 -19.553 1.00 84.69 197 CYS A C 1
ATOM 1534 O O . CYS A 1 197 ? 22.984 -8.880 -18.756 1.00 84.69 197 CYS A O 1
ATOM 1536 N N . PRO A 1 198 ? 23.041 -9.616 -20.879 1.00 83.75 198 PRO A N 1
ATOM 1537 C CA . PRO A 1 198 ? 23.321 -8.300 -21.456 1.00 83.75 198 PRO A CA 1
ATOM 1538 C C . PRO A 1 198 ? 22.154 -7.315 -21.299 1.00 83.75 198 PRO A C 1
ATOM 1540 O O . PRO A 1 198 ? 22.347 -6.116 -21.425 1.00 83.75 198 PRO A O 1
ATOM 1543 N N . ASN A 1 199 ? 20.940 -7.809 -21.035 1.00 81.50 199 ASN A N 1
ATOM 1544 C CA . ASN A 1 199 ? 19.742 -6.973 -20.941 1.00 81.50 199 ASN A CA 1
ATOM 1545 C C . ASN A 1 199 ? 19.549 -6.348 -19.550 1.00 81.50 199 ASN A C 1
ATOM 1547 O O . ASN A 1 199 ? 19.034 -5.246 -19.435 1.00 81.50 199 ASN A O 1
ATOM 1551 N N . CYS A 1 200 ? 19.953 -7.046 -18.486 1.00 82.19 200 CYS A N 1
ATOM 1552 C CA . CYS A 1 200 ? 19.912 -6.513 -17.118 1.00 82.19 200 CYS A CA 1
ATOM 1553 C C . CYS A 1 200 ? 21.307 -6.302 -16.520 1.00 82.19 200 CYS A C 1
ATOM 1555 O O . CYS A 1 200 ? 21.424 -6.027 -15.332 1.00 82.19 200 CYS A O 1
ATOM 1557 N N . SER A 1 201 ? 22.370 -6.509 -17.300 1.00 86.00 201 SER A N 1
ATOM 1558 C CA . SER A 1 201 ? 23.772 -6.392 -16.876 1.00 86.00 201 SER A CA 1
ATOM 1559 C C . SER A 1 201 ? 24.125 -7.172 -15.599 1.00 86.00 201 SER A C 1
ATOM 1561 O O . SER A 1 201 ? 25.016 -6.778 -14.852 1.00 86.00 201 SER A O 1
ATOM 1563 N N . GLY A 1 202 ? 23.439 -8.288 -15.334 1.00 80.00 202 GLY A N 1
ATOM 1564 C CA . GLY A 1 202 ? 23.609 -9.062 -14.097 1.00 80.00 202 GLY A CA 1
ATOM 1565 C C . GLY A 1 202 ? 22.649 -8.723 -12.952 1.00 80.00 202 GLY A C 1
ATOM 1566 O O . GLY A 1 202 ? 22.574 -9.493 -12.007 1.00 80.00 202 GLY A O 1
ATOM 1567 N N . ALA A 1 203 ? 21.861 -7.647 -13.040 1.00 80.44 203 ALA A N 1
ATOM 1568 C CA . ALA A 1 203 ? 20.987 -7.186 -11.954 1.00 80.44 203 ALA A CA 1
ATOM 1569 C C . ALA A 1 203 ? 19.686 -7.993 -11.776 1.00 80.44 203 ALA A C 1
ATOM 1571 O O . ALA A 1 203 ? 18.886 -7.675 -10.903 1.00 80.44 203 ALA A O 1
ATOM 1572 N N . ALA A 1 204 ? 19.423 -8.984 -12.639 1.00 82.56 204 ALA A N 1
ATOM 1573 C CA . ALA A 1 204 ? 18.198 -9.799 -12.678 1.00 82.56 204 ALA A CA 1
ATOM 1574 C C . ALA A 1 204 ? 16.862 -9.041 -12.871 1.00 82.56 204 ALA A C 1
ATOM 1576 O O . ALA A 1 204 ? 15.831 -9.667 -13.123 1.00 82.56 204 ALA A O 1
ATOM 1577 N N . ARG A 1 205 ? 16.862 -7.707 -12.829 1.00 85.06 205 ARG A N 1
ATOM 1578 C CA . ARG A 1 205 ? 15.678 -6.847 -12.905 1.00 85.06 205 ARG A CA 1
ATOM 1579 C C . ARG A 1 205 ? 15.822 -5.801 -14.011 1.00 85.06 205 ARG A C 1
ATOM 1581 O O . ARG A 1 205 ? 16.931 -5.434 -14.395 1.00 85.06 205 ARG A O 1
ATOM 1588 N N . VAL A 1 206 ? 14.694 -5.346 -14.542 1.00 84.31 206 VAL A N 1
ATOM 1589 C CA . VAL A 1 206 ? 14.585 -4.274 -15.538 1.00 84.31 206 VAL A CA 1
ATOM 1590 C C . VAL A 1 206 ? 13.561 -3.246 -15.075 1.00 84.31 206 VAL A C 1
ATOM 1592 O O . VAL A 1 206 ? 12.630 -3.562 -14.339 1.00 84.31 20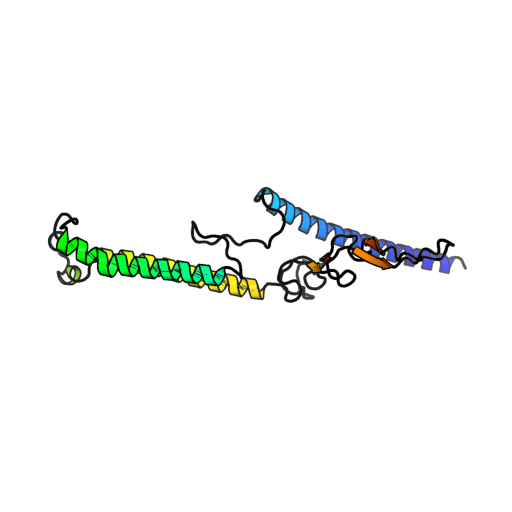6 VAL A O 1
ATOM 1595 N N . MET A 1 207 ? 13.748 -2.002 -15.495 1.00 85.50 207 MET A N 1
ATOM 1596 C CA . MET A 1 207 ? 12.860 -0.891 -15.160 1.00 85.50 207 MET A CA 1
ATOM 1597 C C . MET A 1 207 ? 11.445 -1.141 -15.688 1.00 85.50 207 MET A C 1
ATOM 1599 O O . MET A 1 207 ? 11.286 -1.545 -16.840 1.00 85.50 207 MET A O 1
ATOM 1603 N N . CYS A 1 208 ? 10.418 -0.893 -14.871 1.00 83.00 208 CYS A N 1
ATOM 1604 C CA . CYS A 1 208 ? 9.036 -0.946 -15.339 1.00 83.00 208 CYS A CA 1
ATOM 1605 C C . CYS A 1 208 ? 8.744 0.284 -16.210 1.00 83.00 208 CYS A C 1
ATOM 1607 O O . CYS A 1 208 ? 8.690 1.395 -15.669 1.00 83.00 208 CYS A O 1
ATOM 1609 N N . PRO A 1 209 ? 8.521 0.126 -17.530 1.00 80.94 209 PRO A N 1
ATOM 1610 C CA . PRO A 1 209 ? 8.237 1.267 -18.399 1.00 80.94 209 PRO A CA 1
ATOM 1611 C C . PRO A 1 209 ? 6.879 1.893 -18.067 1.00 80.94 209 PRO A C 1
ATOM 1613 O O . PRO A 1 209 ? 6.682 3.089 -18.237 1.00 80.94 209 PRO A O 1
ATOM 1616 N N . THR A 1 210 ? 5.961 1.090 -17.537 1.00 82.81 210 THR A N 1
ATOM 1617 C CA . THR A 1 210 ? 4.567 1.459 -17.309 1.00 82.81 210 THR A CA 1
ATOM 1618 C C . THR A 1 210 ? 4.367 2.421 -16.136 1.00 82.81 210 THR A C 1
ATOM 1620 O O . THR A 1 210 ? 3.440 3.226 -16.143 1.00 82.81 210 THR A O 1
ATOM 1623 N N . CYS A 1 211 ? 5.235 2.353 -15.124 1.00 79.50 211 CYS A N 1
ATOM 1624 C CA . CYS A 1 211 ? 5.225 3.280 -13.988 1.00 79.50 211 CYS A CA 1
ATOM 1625 C C . CYS A 1 211 ? 6.511 4.106 -13.874 1.00 79.50 211 CYS A C 1
ATOM 1627 O O . CYS A 1 211 ? 6.711 4.762 -12.853 1.00 79.50 211 CYS A O 1
ATOM 1629 N N . LEU A 1 212 ? 7.393 4.056 -14.882 1.00 80.75 212 LEU A N 1
ATOM 1630 C CA . LEU A 1 212 ? 8.672 4.776 -14.907 1.00 80.75 212 LEU A CA 1
ATOM 1631 C C . LEU A 1 212 ? 9.491 4.575 -13.618 1.00 80.75 212 LEU A C 1
ATOM 1633 O O . LEU A 1 212 ? 9.960 5.533 -13.011 1.00 80.75 212 LEU A O 1
ATOM 1637 N N . CYS A 1 213 ? 9.608 3.323 -13.171 1.00 77.31 213 CYS A N 1
ATOM 1638 C CA . CYS A 1 213 ? 10.279 2.925 -11.921 1.00 77.31 213 CYS A CA 1
ATOM 1639 C C . CYS A 1 213 ? 9.654 3.419 -10.610 1.00 77.31 213 CYS A C 1
ATOM 1641 O O . CYS A 1 213 ? 10.186 3.113 -9.552 1.00 77.31 213 CYS A O 1
ATOM 1643 N N . THR A 1 214 ? 8.519 4.119 -10.631 1.00 77.25 214 THR A N 1
ATOM 1644 C CA . THR A 1 214 ? 7.924 4.650 -9.391 1.00 77.25 214 THR A CA 1
ATOM 1645 C C . THR A 1 214 ? 7.162 3.603 -8.581 1.00 77.25 214 THR A C 1
ATOM 1647 O O . THR A 1 214 ? 6.835 3.844 -7.427 1.00 77.25 214 THR A O 1
ATOM 1650 N N . GLY A 1 215 ? 6.774 2.477 -9.192 1.00 78.06 215 GLY A N 1
ATOM 1651 C CA . GLY A 1 215 ? 5.905 1.473 -8.556 1.00 78.06 215 GLY A CA 1
ATOM 1652 C C . GLY A 1 215 ? 4.443 1.915 -8.379 1.00 78.06 215 GLY A C 1
ATOM 1653 O O . GLY A 1 215 ? 3.567 1.080 -8.153 1.00 78.06 215 GLY A O 1
ATOM 1654 N N . THR A 1 216 ? 4.157 3.203 -8.554 1.00 79.56 216 THR A N 1
ATOM 1655 C CA . THR A 1 216 ? 2.821 3.799 -8.425 1.00 79.56 216 THR A CA 1
ATOM 1656 C C . THR A 1 216 ? 2.050 3.787 -9.746 1.00 79.56 216 THR A C 1
ATOM 1658 O O . THR A 1 216 ? 2.547 3.251 -10.735 1.00 79.56 216 THR A O 1
ATOM 1661 N N . ALA A 1 217 ? 0.820 4.306 -9.725 1.00 73.75 217 ALA A N 1
ATOM 1662 C CA . ALA A 1 217 ? -0.181 4.261 -10.786 1.00 73.75 217 ALA A CA 1
ATOM 1663 C C . ALA A 1 217 ? 0.387 4.459 -12.199 1.00 73.75 217 ALA A C 1
ATOM 1665 O O . ALA A 1 217 ? 1.408 5.119 -12.395 1.00 73.75 217 ALA A O 1
ATOM 1666 N N . LEU A 1 218 ? -0.313 3.874 -13.177 1.00 72.38 218 LEU A N 1
ATOM 1667 C CA . LEU A 1 218 ? 0.022 3.956 -14.596 1.00 72.38 218 LEU A CA 1
ATOM 1668 C C . LEU A 1 218 ? 0.344 5.403 -14.986 1.00 72.38 218 LEU A C 1
ATOM 1670 O O . LEU A 1 218 ? -0.495 6.288 -14.812 1.00 72.38 218 LEU A O 1
ATOM 1674 N N . ALA A 1 219 ? 1.541 5.621 -15.527 1.00 65.31 219 ALA A N 1
ATOM 1675 C CA . ALA A 1 219 ? 1.935 6.932 -16.011 1.00 65.31 219 ALA A CA 1
ATOM 1676 C C . ALA A 1 219 ? 1.081 7.268 -17.246 1.00 65.31 219 ALA A C 1
ATOM 1678 O O . ALA A 1 219 ? 1.256 6.682 -18.315 1.00 65.31 219 ALA A O 1
ATOM 1679 N N . SER A 1 220 ? 0.092 8.147 -17.069 1.00 68.56 220 SER A N 1
ATOM 1680 C CA . SER A 1 220 ? -0.759 8.641 -18.157 1.00 68.56 220 SER A CA 1
ATOM 1681 C C . SER A 1 220 ? -0.089 9.814 -18.876 1.00 68.56 220 SER A C 1
ATOM 1683 O O . SER A 1 220 ? 0.824 10.430 -18.334 1.00 68.56 220 SER A O 1
ATOM 1685 N N . GLU A 1 221 ? -0.562 10.172 -20.070 1.00 63.91 221 GLU A N 1
ATOM 1686 C CA . GLU A 1 221 ? -0.062 11.343 -20.811 1.00 63.91 221 GLU A CA 1
ATOM 1687 C C . GLU A 1 221 ? -0.164 12.650 -20.002 1.00 63.91 221 GLU A C 1
ATOM 1689 O O . GLU A 1 221 ? 0.651 13.546 -20.178 1.00 63.91 221 GLU A O 1
ATOM 1694 N N . HIS A 1 222 ? -1.123 12.728 -19.074 1.00 65.62 222 HIS A N 1
ATOM 1695 C CA . HIS A 1 222 ? -1.329 13.873 -18.182 1.00 65.62 222 HIS A CA 1
ATOM 1696 C C . HIS A 1 222 ? -0.659 13.679 -16.807 1.00 65.62 222 HIS A C 1
ATOM 1698 O O . HIS A 1 222 ? -0.999 14.375 -15.853 1.00 65.62 222 HIS A O 1
ATOM 1704 N N . ASP A 1 223 ? 0.253 12.708 -16.651 1.00 65.12 223 ASP A N 1
ATOM 1705 C CA . ASP A 1 223 ? 1.028 12.577 -15.414 1.00 65.12 223 ASP A CA 1
ATOM 1706 C C . ASP A 1 223 ? 1.977 13.790 -15.294 1.00 65.12 223 ASP A C 1
ATOM 1708 O O . ASP A 1 223 ? 2.803 14.002 -16.188 1.00 65.12 223 ASP A O 1
ATOM 1712 N N . PRO A 1 224 ? 1.926 14.568 -14.194 1.00 67.12 224 PRO A N 1
ATOM 1713 C CA . PRO A 1 224 ? 2.835 15.693 -13.955 1.00 67.12 224 PRO A CA 1
ATOM 1714 C C . PRO A 1 224 ? 4.323 15.319 -14.012 1.00 67.12 224 PRO A C 1
ATOM 1716 O O . PRO A 1 224 ? 5.182 16.179 -14.170 1.00 67.12 224 PRO A O 1
ATOM 1719 N N . ARG A 1 225 ? 4.659 14.029 -13.869 1.00 62.56 225 ARG A N 1
ATOM 1720 C CA . ARG A 1 225 ? 6.029 13.522 -14.046 1.00 62.56 225 ARG A CA 1
ATOM 1721 C C . ARG A 1 225 ? 6.491 13.531 -15.507 1.00 62.56 225 ARG A C 1
ATOM 1723 O O . ARG A 1 225 ? 7.695 13.532 -15.760 1.00 62.56 225 ARG A O 1
ATOM 1730 N N . ILE A 1 226 ? 5.552 13.478 -16.449 1.00 64.81 226 ILE A N 1
ATOM 1731 C CA . ILE A 1 226 ? 5.785 13.471 -17.898 1.00 64.81 226 ILE A CA 1
ATOM 1732 C C . ILE A 1 226 ? 5.565 14.871 -18.485 1.00 64.81 226 ILE A C 1
ATOM 1734 O O . ILE A 1 226 ? 6.262 15.232 -19.439 1.00 64.81 226 ILE A O 1
ATOM 1738 N N . ASP A 1 227 ? 4.660 15.669 -17.910 1.00 62.97 227 ASP A N 1
ATOM 1739 C CA . ASP A 1 227 ? 4.320 17.000 -18.417 1.00 62.97 227 ASP A CA 1
ATOM 1740 C C . ASP A 1 227 ? 5.546 17.947 -18.416 1.00 62.97 227 ASP A C 1
ATOM 1742 O O . ASP A 1 227 ? 6.138 18.210 -17.367 1.00 62.97 227 ASP A O 1
ATOM 1746 N N . PRO A 1 228 ? 5.988 18.445 -19.590 1.00 63.00 228 PRO A N 1
ATOM 1747 C CA . PRO A 1 228 ? 7.072 19.424 -19.684 1.00 63.00 228 PRO A CA 1
ATOM 1748 C C . PRO A 1 228 ? 6.764 20.786 -19.067 1.00 63.00 228 PRO A C 1
ATOM 1750 O O . PRO A 1 228 ? 7.696 21.570 -18.877 1.00 63.00 228 PRO A O 1
ATOM 1753 N N . PHE A 1 229 ? 5.482 21.110 -18.906 1.00 65.00 229 PHE A N 1
ATOM 1754 C CA . PHE A 1 229 ? 5.000 22.480 -18.761 1.00 65.00 229 PHE A CA 1
ATOM 1755 C C . PHE A 1 229 ? 4.454 22.797 -17.362 1.00 65.00 229 PHE A C 1
ATOM 1757 O O . PHE A 1 229 ? 3.928 23.894 -17.165 1.00 65.00 229 PHE A O 1
ATOM 1764 N N . VAL A 1 230 ? 4.628 21.878 -16.402 1.00 54.50 230 VAL A N 1
ATOM 1765 C CA . VAL A 1 230 ? 4.323 22.059 -14.970 1.00 54.50 230 VAL A CA 1
ATOM 1766 C C . VAL A 1 230 ? 5.592 22.308 -14.152 1.00 54.50 230 VAL A C 1
ATOM 1768 O O . VAL A 1 230 ? 6.616 21.610 -14.359 1.00 54.50 230 VAL A O 1
#

Mean predicted aligned error: 18.15 Å

Organism: Ceratopteris richardii (NCBI:txid49495)

Secondary structure (DSSP, 8-state):
-HHHHHHHHHHHHHHHHHHHHHHHHHHHHHHHHHHHHHHHHTT--S-SSS--PBPPSSTTPPPB-TTTHHHHHHHHHHHHHHHHHIIIIIHHHHHHHH-TTSS-HHHHHHHTT--GGGGGS-HHIIIIIHHHHHHHHHHHHHHHHHHHHHHHTB-TTTTTSSEEE-TTTTTSSEEEEEE----SSS----EEEEEE-TTTTTSSEEE-TTTTTS-BS---TT-TTT-TT-

Radius of gyration: 33.07 Å; Cα contacts (8 Å, |Δi|>4): 199; chains: 1; bounding box: 72×64×102 Å

Sequence (230 aa):
MQLQEIRDNIKSRRNKIFLLMEEVRRLRIQQRLKSREQEIKNDDDDDENEMPSFPSFIPFLPPLSTATLRQYYTFCFSLVVAIIFFGGFLAPILELKLGLGGTSYEDFIRSMNLPIQLSEVDPIVASFSGGAVGVISSLMVVEVNNVKQQEQKRCIYCHGTGYLACARCSGSGAIAVNSTTLLGTSNGALVTTSQRCPNCSGAARVMCPTCLCTGTALASEHDPRIDPFV

Foldseek 3Di:
DVVVVVVVVVVVVVVVVVVVVVVVVVVVLVVVVVVVVVVVCVVDPDDDDDFPFDDQPDPPDDTDDPVCLVVVVVVLVVVLVVLCCCLVPVVVCCVVPPVPPPDQVQVVCVVVVHPPVVSVDDVCSVCVSVVVNVVSVVSNVVVVVVVVVVQVFFAPQPRLQQKDFDPQCSLQQWDFDFDQPCPPDDDGDRDGDTGGDPQCRSRRIDGDPQCRSRRTDGCDCPRPSNDPPD

pLDDT: mean 71.02, std 14.15, range [33.22, 90.25]

InterPro domains:
  IPR036410 Heat shock protein DnaJ, cysteine-rich domain superfamily [SSF57938] (147-215)

Solvent-accessible surface area (backbone atoms only — not comparable to full-atom values): 13427 Å² total; per-residue (Å²): 117,70,72,58,58,52,52,51,51,52,51,52,52,51,52,50,50,51,52,52,52,52,47,52,51,52,50,51,51,50,47,55,53,48,51,51,51,48,61,51,46,76,76,54,92,77,85,87,88,70,76,92,66,49,80,50,92,53,90,93,57,75,61,66,40,93,85,44,50,67,59,49,51,52,50,55,51,51,52,45,51,50,43,46,47,45,37,70,52,47,46,60,48,43,53,77,73,62,62,81,68,77,72,59,67,61,57,55,36,59,74,69,71,49,68,70,79,59,66,78,52,60,60,64,39,55,49,51,36,49,48,52,46,49,52,54,52,53,52,51,52,52,50,54,51,49,52,53,53,50,60,71,37,30,17,88,86,37,73,42,69,12,40,34,66,23,79,88,33,74,44,64,14,34,37,80,44,80,48,81,62,84,66,96,66,99,67,82,65,80,48,73,47,74,40,67,22,86,89,37,72,41,66,18,39,36,75,27,79,59,30,70,49,63,9,32,44,71,66,47,89,83,30,74,91,69,40,87,87,114